Protein AF-A0A7W1GPV2-F1 (afdb_monomer_lite)

Foldseek 3Di:
DDDDDDDDDDPDDDPDDPPPVCPPDPDPDDDDPPDDDPQKDFDCLVVDDPVFFFDPPDPPLQDRDRQKMKGWPAWPDDDQFWTWTWIWIDRPPDPPRIATKIKTFTDQPVRHPDDDDPPPPPPDPPPPDVVLVVCLVVVPSSVSLVVLQVVQVVVSVVQRVCVVVVHPDWGFGGDDRRITITHQPDDPPHGDDDPVPDDDDPVVVVVVVVSD

Sequence (212 aa):
MSFPVPPPDLPAAEPQPVRTPFHDLDFDFVPVDESLGSDQRWSTWTTIEKGCRGPRPRPDWVVTDDSAVDTELGLLKTGKEADVFLLDRAAPHRAGRSSLLAAKRYRTHEHRSFQRSSAYTEGRRQTRNTRDARAMAKGTAYGRAVSAAHWAFAEWNALTTLWAQGVPVPYPVQIDGLELLMEFVDLDGAAAPRLAQVRPDSDTLASYVDQL

Secondary structure (DSSP, 8-state):
-PPPPPPPPPPPPP------TTTT-------------TTEEE--TTTS-GGGBPPSSPPTT----TT-EEEEEEEEEE-SSEEEEEEEEE-TTSTT-EEEEEEEEEPPGGG-S----TTS-SS----S-HHHHHHHHTT-HHHHHHHHHHHHHHHHHHHHHHHHTT-S---EEEEETTEEEEE--EETTEEPPPGGG----HHHHHHHHTT-

Radius of gyration: 29.24 Å; chains: 1; bounding box: 118×73×45 Å

Structure (mmCIF, N/CA/C/O backbone):
data_AF-A0A7W1GPV2-F1
#
_entry.id   AF-A0A7W1GPV2-F1
#
loop_
_atom_site.group_PDB
_atom_site.id
_atom_site.type_symbol
_atom_site.label_atom_id
_atom_site.label_alt_id
_atom_site.label_comp_id
_atom_site.label_asym_id
_atom_site.label_entity_id
_atom_site.label_seq_id
_atom_site.pdbx_PDB_ins_code
_atom_site.Cartn_x
_atom_site.Cartn_y
_atom_site.Cartn_z
_atom_site.occupancy
_atom_site.B_iso_or_equiv
_atom_site.auth_seq_id
_atom_site.auth_comp_id
_atom_site.auth_asym_id
_atom_site.auth_atom_id
_atom_site.pdbx_PDB_model_num
ATOM 1 N N . MET A 1 1 ? 87.274 -47.660 -14.524 1.00 47.09 1 MET A N 1
ATOM 2 C CA . MET A 1 1 ? 86.089 -47.216 -13.759 1.00 47.09 1 MET A CA 1
ATOM 3 C C . MET A 1 1 ? 84.967 -47.025 -14.765 1.00 47.09 1 MET A C 1
ATOM 5 O O . MET A 1 1 ? 85.102 -46.161 -15.617 1.00 47.09 1 MET A O 1
ATOM 9 N N . SER A 1 2 ? 83.962 -47.906 -14.762 1.00 56.53 2 SER A N 1
ATOM 10 C CA . SER A 1 2 ? 82.865 -47.899 -15.741 1.00 56.53 2 SER A CA 1
ATOM 11 C C . SER A 1 2 ? 81.644 -47.246 -15.099 1.00 56.53 2 SER A C 1
ATOM 13 O O . SER A 1 2 ? 81.206 -47.704 -14.045 1.00 56.53 2 SER A O 1
ATOM 15 N N . PHE A 1 3 ? 81.144 -46.159 -15.685 1.00 58.72 3 PHE A N 1
ATOM 16 C CA . PHE A 1 3 ? 79.941 -45.472 -15.211 1.00 58.72 3 PHE A CA 1
ATOM 17 C C . PHE A 1 3 ? 78.681 -46.164 -15.759 1.00 58.72 3 PHE A C 1
ATOM 19 O O . PHE A 1 3 ? 78.696 -46.610 -16.909 1.00 58.72 3 PHE A O 1
ATOM 26 N N . PRO A 1 4 ? 77.600 -46.270 -14.968 1.00 62.72 4 PRO A N 1
ATOM 27 C CA . PRO A 1 4 ? 76.342 -46.843 -15.429 1.00 62.72 4 PRO A CA 1
ATOM 28 C C . PRO A 1 4 ? 75.633 -45.907 -16.418 1.00 62.72 4 PRO A C 1
ATOM 30 O O . PRO A 1 4 ? 75.673 -44.684 -16.282 1.00 62.72 4 PRO A O 1
ATOM 33 N N . VAL A 1 5 ? 74.978 -46.508 -17.412 1.00 71.50 5 VAL A N 1
ATOM 34 C CA . VAL A 1 5 ? 74.141 -45.832 -18.414 1.00 71.50 5 VAL A CA 1
ATOM 35 C C . VAL A 1 5 ? 72.868 -45.301 -17.732 1.00 71.50 5 VAL A C 1
ATOM 37 O O . VAL A 1 5 ? 72.268 -46.046 -16.951 1.00 71.50 5 VAL A O 1
ATOM 40 N N . PRO A 1 6 ? 72.441 -44.049 -17.983 1.00 67.56 6 PRO A N 1
ATOM 41 C CA . PRO A 1 6 ? 71.194 -43.525 -17.433 1.00 67.56 6 PRO A CA 1
ATOM 42 C C . PRO A 1 6 ? 69.969 -44.252 -18.024 1.00 67.56 6 PRO A C 1
ATOM 44 O O . PRO A 1 6 ? 70.021 -44.711 -19.168 1.00 67.56 6 PRO A O 1
ATOM 47 N N . PRO A 1 7 ? 68.867 -44.378 -17.263 1.00 71.31 7 PRO A N 1
ATOM 48 C CA . PRO A 1 7 ? 67.634 -44.982 -17.761 1.00 71.31 7 PRO A CA 1
ATOM 49 C C . PRO A 1 7 ? 67.012 -44.130 -18.885 1.00 71.31 7 PRO A C 1
ATOM 51 O O . PRO A 1 7 ? 67.250 -42.922 -18.928 1.00 71.31 7 PRO A O 1
ATOM 54 N N . PRO A 1 8 ? 66.221 -44.734 -19.792 1.00 72.00 8 PRO A N 1
ATOM 55 C CA . PRO A 1 8 ? 65.556 -43.996 -20.861 1.00 72.00 8 PRO A CA 1
ATOM 56 C C . PRO A 1 8 ? 64.499 -43.033 -20.305 1.00 72.00 8 PRO A C 1
ATOM 58 O O . PRO A 1 8 ? 63.810 -43.353 -19.333 1.00 72.00 8 PRO A O 1
ATOM 61 N N . ASP A 1 9 ? 64.364 -41.876 -20.956 1.00 69.00 9 ASP A N 1
ATOM 62 C CA . ASP A 1 9 ? 63.343 -40.876 -20.649 1.00 69.00 9 ASP A CA 1
ATOM 63 C C . ASP A 1 9 ? 61.940 -41.494 -20.738 1.00 69.00 9 ASP A C 1
ATOM 65 O O . ASP A 1 9 ? 61.547 -42.065 -21.760 1.00 69.00 9 ASP A O 1
ATOM 69 N N . LEU A 1 10 ? 61.173 -41.377 -19.652 1.00 65.44 10 LEU A N 1
ATOM 70 C CA . LEU A 1 10 ? 59.750 -41.696 -19.664 1.00 65.44 10 LEU A CA 1
ATOM 71 C C . LEU A 1 10 ? 59.028 -40.681 -20.564 1.00 65.44 10 LEU A C 1
ATOM 73 O O . LEU A 1 10 ? 59.314 -39.484 -20.468 1.00 65.44 10 LEU A O 1
ATOM 77 N N . PRO A 1 11 ? 58.080 -41.113 -21.415 1.00 66.88 11 PRO A N 1
ATOM 78 C CA . PRO A 1 11 ? 57.317 -40.183 -22.232 1.00 66.88 11 PRO A CA 1
ATOM 79 C C . PRO A 1 11 ? 56.560 -39.209 -21.325 1.00 66.88 11 PRO A C 1
ATOM 81 O O . PRO A 1 11 ? 55.956 -39.613 -20.328 1.00 66.88 11 PRO A O 1
ATOM 84 N N . ALA A 1 12 ? 56.606 -37.922 -21.672 1.00 64.19 12 ALA A N 1
ATOM 85 C CA . ALA A 1 12 ? 55.828 -36.896 -20.996 1.00 64.19 12 ALA A CA 1
ATOM 86 C C . ALA A 1 12 ? 54.350 -37.312 -20.993 1.00 64.19 12 ALA A C 1
ATOM 88 O O . ALA A 1 12 ? 53.775 -37.571 -22.050 1.00 64.19 12 ALA A O 1
ATOM 89 N N . ALA A 1 13 ? 53.750 -37.410 -19.805 1.00 65.50 13 ALA A N 1
ATOM 90 C CA . ALA A 1 13 ? 52.325 -37.666 -19.685 1.00 65.50 13 ALA A CA 1
ATOM 91 C C . ALA A 1 13 ? 51.565 -36.537 -20.393 1.00 65.50 13 ALA A C 1
ATOM 93 O O . ALA A 1 13 ? 51.778 -35.361 -20.087 1.00 65.50 13 ALA A O 1
ATOM 94 N N . GLU A 1 14 ? 50.702 -36.893 -21.346 1.00 66.00 14 GLU A N 1
ATOM 95 C CA . GLU A 1 14 ? 49.824 -35.929 -22.003 1.00 66.00 14 GLU A CA 1
ATOM 96 C C . GLU A 1 14 ? 49.001 -35.178 -20.942 1.00 66.00 14 GLU A C 1
ATOM 98 O O . GLU A 1 14 ? 48.484 -35.805 -20.006 1.00 66.00 14 GLU A O 1
ATOM 103 N N . PRO A 1 15 ? 48.877 -33.841 -21.045 1.00 61.25 15 PRO A N 1
ATOM 104 C CA . PRO A 1 15 ? 48.060 -33.073 -20.124 1.00 61.25 15 PRO A CA 1
ATOM 105 C C . PRO A 1 15 ? 46.610 -33.537 -20.253 1.00 61.25 15 PRO A C 1
ATOM 107 O O . PRO A 1 15 ? 45.952 -33.311 -21.267 1.00 61.25 15 PRO A O 1
ATOM 110 N N . GLN A 1 16 ? 46.116 -34.204 -19.212 1.00 59.94 16 GLN A N 1
ATOM 111 C CA . GLN A 1 16 ? 44.715 -34.592 -19.127 1.00 59.94 16 GLN A CA 1
ATOM 112 C C . GLN A 1 16 ? 43.860 -33.317 -19.168 1.00 59.94 16 GLN A C 1
ATOM 114 O O . GLN A 1 16 ? 44.145 -32.383 -18.409 1.00 59.94 16 GLN A O 1
ATOM 119 N N . PRO A 1 17 ? 42.827 -33.238 -20.024 1.00 62.53 17 PRO A N 1
ATOM 120 C CA . PRO A 1 17 ? 41.983 -32.058 -20.088 1.00 62.53 17 PRO A CA 1
ATOM 121 C C . PRO A 1 17 ? 41.317 -31.847 -18.726 1.00 62.53 17 PRO A C 1
ATOM 123 O O . PRO A 1 17 ? 40.606 -32.719 -18.219 1.00 62.53 17 PRO A O 1
ATOM 126 N N . VAL A 1 18 ? 41.555 -30.678 -18.127 1.00 62.28 18 VAL A N 1
ATOM 127 C CA . VAL A 1 18 ? 40.802 -30.207 -16.962 1.00 62.28 18 VAL A CA 1
ATOM 128 C C . VAL A 1 18 ? 39.326 -30.205 -17.353 1.00 62.28 18 VAL A C 1
ATOM 130 O O . VAL A 1 18 ? 38.893 -29.422 -18.193 1.00 62.28 18 VAL A O 1
ATOM 133 N N . ARG A 1 19 ? 38.545 -31.114 -16.763 1.00 59.41 19 ARG A N 1
ATOM 134 C CA . ARG A 1 19 ? 37.086 -31.077 -16.853 1.00 59.41 19 ARG A CA 1
ATOM 135 C C . ARG A 1 19 ? 36.598 -29.912 -16.000 1.00 59.41 19 ARG A C 1
ATOM 137 O O . ARG A 1 19 ? 36.484 -30.039 -14.784 1.00 59.41 19 ARG A O 1
ATOM 144 N N . THR A 1 20 ? 36.338 -28.770 -16.624 1.00 58.16 20 THR A N 1
ATOM 145 C CA . THR A 1 20 ? 35.604 -27.665 -16.006 1.00 58.16 20 THR A CA 1
ATOM 146 C C . THR A 1 20 ? 34.128 -28.073 -15.884 1.00 58.16 20 THR A C 1
ATOM 148 O O . THR A 1 20 ? 33.472 -28.263 -16.905 1.00 58.16 20 THR A O 1
ATOM 151 N N . PRO A 1 21 ? 33.568 -28.214 -14.668 1.00 61.00 21 PRO A N 1
ATOM 152 C CA . PRO A 1 21 ? 32.247 -28.817 -14.434 1.00 61.00 21 PRO A CA 1
ATOM 153 C C . PRO A 1 21 ? 31.050 -27.950 -14.873 1.00 61.00 21 PRO A C 1
ATOM 155 O O . PRO A 1 21 ? 29.912 -28.280 -14.563 1.00 61.00 21 PRO A O 1
ATOM 158 N N . PHE A 1 22 ? 31.294 -26.838 -15.569 1.00 61.00 22 PHE A N 1
ATOM 159 C CA . PHE A 1 22 ? 30.281 -25.846 -15.942 1.00 61.00 22 PHE A CA 1
ATOM 160 C C . PHE A 1 22 ? 29.994 -25.794 -17.449 1.00 61.00 22 PHE A C 1
ATOM 162 O O . PHE A 1 22 ? 29.178 -24.984 -17.869 1.00 61.00 22 PHE A O 1
ATOM 169 N N . HIS A 1 23 ? 30.656 -26.624 -18.265 1.00 61.19 23 HIS A N 1
ATOM 170 C CA . HIS A 1 23 ? 30.497 -26.595 -19.726 1.00 61.19 23 HIS A CA 1
ATOM 171 C C . HIS A 1 23 ? 29.172 -27.193 -20.227 1.00 61.19 23 HIS A C 1
ATOM 173 O O . HIS A 1 23 ? 28.785 -26.896 -21.351 1.00 61.19 23 HIS A O 1
ATOM 179 N N . ASP A 1 24 ? 28.488 -27.979 -19.388 1.00 63.81 24 ASP A N 1
ATOM 180 C CA . ASP A 1 24 ? 27.211 -28.641 -19.705 1.00 63.81 24 ASP A CA 1
ATOM 181 C C . ASP A 1 24 ? 25.990 -27.874 -19.150 1.00 63.81 24 ASP A C 1
ATOM 183 O O . ASP A 1 24 ? 24.881 -28.403 -19.101 1.00 63.81 24 ASP A O 1
ATOM 187 N N . LEU A 1 25 ? 26.184 -26.640 -18.670 1.00 65.75 25 LEU A N 1
ATOM 188 C CA . LEU A 1 25 ? 25.078 -25.761 -18.300 1.00 65.75 25 LEU A CA 1
ATOM 189 C C . LEU A 1 25 ? 24.670 -24.946 -19.526 1.00 65.75 25 LEU A C 1
ATOM 191 O O . LEU A 1 25 ? 25.244 -23.892 -19.802 1.00 65.75 25 LEU A O 1
ATOM 195 N N . ASP A 1 26 ? 23.663 -25.437 -20.240 1.00 66.94 26 ASP A N 1
ATOM 196 C CA . ASP A 1 26 ? 22.969 -24.655 -21.257 1.00 66.94 26 ASP A CA 1
ATOM 197 C C . ASP A 1 26 ? 22.167 -23.551 -20.554 1.00 66.94 26 ASP A C 1
ATOM 199 O O . ASP A 1 26 ? 21.096 -23.770 -19.983 1.00 66.94 26 ASP A O 1
ATOM 203 N N . PHE A 1 27 ? 22.741 -22.348 -20.523 1.00 61.06 27 PHE A N 1
ATOM 204 C CA . PHE A 1 27 ? 22.048 -21.146 -20.082 1.00 61.06 27 PHE A CA 1
ATOM 205 C C . PHE A 1 27 ? 21.303 -20.549 -21.273 1.00 61.06 27 PHE A C 1
ATOM 207 O O . PHE A 1 27 ? 21.898 -19.862 -22.105 1.00 61.06 27 PHE A O 1
ATOM 214 N N . ASP A 1 28 ? 19.990 -20.759 -21.319 1.00 67.81 28 ASP A N 1
ATOM 215 C CA . ASP A 1 28 ? 19.113 -20.029 -22.231 1.00 67.81 28 ASP A CA 1
ATOM 216 C C . ASP A 1 28 ? 18.998 -18.575 -21.759 1.00 67.81 28 ASP A C 1
ATOM 218 O O . ASP A 1 28 ? 18.129 -18.203 -20.966 1.00 67.81 28 ASP A O 1
ATOM 222 N N . PHE A 1 29 ? 19.927 -17.734 -22.217 1.00 68.38 29 PHE A N 1
ATOM 223 C CA . PHE A 1 29 ? 19.838 -16.296 -22.011 1.00 68.38 29 PHE A CA 1
ATOM 224 C C . PHE A 1 29 ? 18.693 -15.747 -22.860 1.00 68.38 29 PHE A C 1
ATOM 226 O O . PHE A 1 29 ? 18.811 -15.590 -24.076 1.00 68.38 29 PHE A O 1
ATOM 233 N N . VAL A 1 30 ? 17.579 -15.439 -22.204 1.00 68.50 30 VAL A N 1
ATOM 234 C CA . VAL A 1 30 ? 16.485 -14.690 -22.815 1.00 68.50 30 VAL A CA 1
ATOM 235 C C . VAL A 1 30 ? 16.758 -13.207 -22.566 1.00 68.50 30 VAL A C 1
ATOM 237 O O . VAL A 1 30 ? 16.690 -12.780 -21.410 1.00 68.50 30 VAL A O 1
ATOM 240 N N . PRO A 1 31 ? 17.091 -12.411 -23.601 1.00 63.56 31 PRO A N 1
ATOM 241 C CA . PRO A 1 31 ? 17.239 -10.976 -23.430 1.00 63.56 31 PRO A CA 1
ATOM 242 C C . PRO A 1 31 ? 15.898 -10.401 -22.982 1.00 63.56 31 PRO A C 1
ATOM 244 O O . PRO A 1 31 ? 14.863 -10.625 -23.613 1.00 63.56 31 PRO A O 1
ATOM 247 N N . VAL A 1 32 ? 15.924 -9.673 -21.873 1.00 64.75 32 VAL A N 1
ATOM 248 C CA . VAL A 1 32 ? 14.775 -8.897 -21.426 1.00 64.75 32 VAL A CA 1
ATOM 249 C C . VAL A 1 32 ? 14.769 -7.609 -22.238 1.00 64.75 32 VAL A C 1
ATOM 251 O O . VAL A 1 32 ? 15.803 -6.953 -22.353 1.00 64.75 32 VAL A O 1
ATOM 254 N N . ASP A 1 33 ? 13.631 -7.263 -22.836 1.00 66.69 33 ASP A N 1
ATOM 255 C CA . ASP A 1 33 ? 13.474 -5.948 -23.446 1.00 66.69 33 ASP A CA 1
ATOM 256 C C . ASP A 1 33 ? 13.524 -4.898 -22.329 1.00 66.69 33 ASP A C 1
ATOM 258 O O . ASP A 1 33 ? 12.617 -4.796 -21.504 1.00 66.69 33 ASP A O 1
ATOM 262 N N . GLU A 1 34 ? 14.635 -4.166 -22.253 1.00 67.62 34 GLU A N 1
ATOM 263 C CA . GLU A 1 34 ? 14.831 -3.110 -21.259 1.00 67.62 34 GLU A CA 1
ATOM 264 C C . GLU A 1 34 ? 14.014 -1.851 -21.585 1.00 67.62 34 GLU A C 1
ATOM 266 O O . GLU A 1 34 ? 13.958 -0.927 -20.767 1.00 67.62 34 GLU A O 1
ATOM 271 N N . SER A 1 35 ? 13.380 -1.785 -22.764 1.00 78.38 35 SER A N 1
ATOM 272 C CA . SER A 1 35 ? 12.559 -0.645 -23.153 1.00 78.38 35 SER A CA 1
ATOM 273 C C . SER A 1 35 ? 11.191 -0.695 -22.470 1.00 78.38 35 SER A C 1
ATOM 275 O O . SER A 1 35 ? 10.221 -1.282 -22.939 1.00 78.38 35 SER A O 1
ATOM 277 N N . LEU A 1 36 ? 11.121 -0.054 -21.305 1.00 85.50 36 LEU A N 1
ATOM 278 C CA . LEU A 1 36 ? 9.871 0.163 -20.587 1.00 85.50 36 LEU A CA 1
ATOM 279 C C . LEU A 1 36 ? 9.078 1.325 -21.203 1.00 85.50 36 LEU A C 1
ATOM 281 O O . LEU A 1 36 ? 9.649 2.325 -21.650 1.00 85.50 36 LEU A O 1
ATOM 285 N N . GLY A 1 37 ? 7.750 1.207 -21.183 1.00 88.50 37 GLY A N 1
ATOM 286 C CA . GLY A 1 37 ? 6.841 2.310 -21.484 1.00 88.50 37 GLY A CA 1
ATOM 287 C C . GLY A 1 37 ? 7.016 3.492 -20.522 1.00 88.50 37 GLY A C 1
ATOM 288 O O . GLY A 1 37 ? 7.586 3.370 -19.439 1.00 88.50 37 GLY A O 1
ATOM 289 N N . SER A 1 38 ? 6.498 4.666 -20.893 1.00 90.88 38 SER A N 1
ATOM 290 C CA . SER A 1 38 ? 6.591 5.882 -20.062 1.00 90.88 38 SER A CA 1
ATOM 291 C C . SER A 1 38 ? 5.866 5.781 -18.713 1.00 90.88 38 SER A C 1
ATOM 293 O O . SER A 1 38 ? 6.132 6.557 -17.799 1.0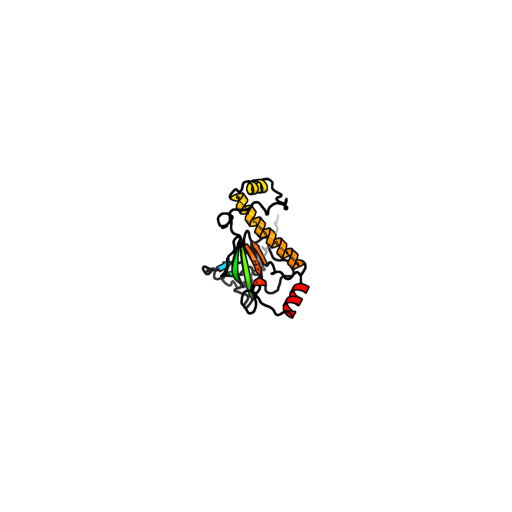0 90.88 38 SER A O 1
ATOM 295 N N . ASP A 1 39 ? 4.917 4.858 -18.622 1.00 92.88 39 ASP A N 1
ATOM 296 C CA . ASP A 1 39 ? 4.076 4.512 -17.481 1.00 92.88 39 ASP A CA 1
ATOM 297 C C . ASP A 1 39 ? 4.576 3.259 -16.741 1.00 92.88 39 ASP A C 1
ATOM 299 O O . ASP A 1 39 ? 3.915 2.782 -15.821 1.00 92.88 39 ASP A O 1
ATOM 303 N N . GLN A 1 40 ? 5.738 2.724 -17.123 1.00 94.19 40 GLN A N 1
ATOM 304 C CA . GLN A 1 40 ? 6.275 1.480 -16.591 1.00 94.19 40 GLN A CA 1
ATOM 305 C C . GLN A 1 40 ? 7.574 1.688 -15.815 1.00 94.19 40 GLN A C 1
ATOM 307 O O . GLN A 1 40 ? 8.396 2.554 -16.120 1.00 94.19 40 GLN A O 1
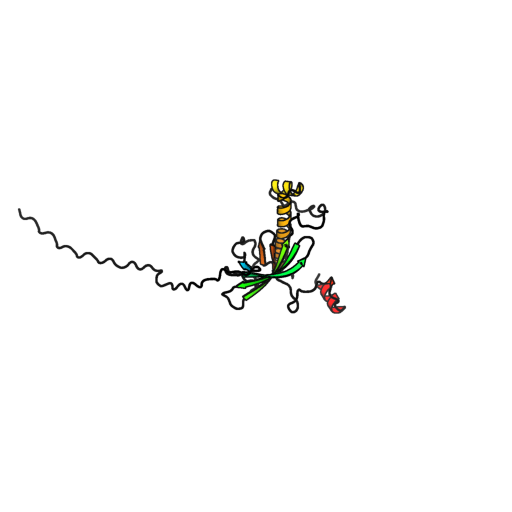ATOM 312 N N . ARG A 1 41 ? 7.786 0.839 -14.810 1.00 93.69 41 ARG A N 1
ATOM 313 C CA . ARG A 1 41 ? 9.052 0.730 -14.079 1.00 93.69 41 ARG A CA 1
ATOM 314 C C . ARG A 1 41 ? 9.303 -0.712 -13.658 1.00 93.69 41 ARG A C 1
ATOM 316 O O . ARG A 1 41 ? 8.365 -1.473 -13.433 1.00 93.69 41 ARG A O 1
ATOM 323 N N . TRP A 1 42 ? 10.565 -1.070 -13.458 1.00 93.56 42 TRP A N 1
ATOM 324 C CA . TRP A 1 42 ? 10.897 -2.313 -12.765 1.00 93.56 42 TRP A CA 1
ATOM 325 C C . TRP A 1 42 ? 10.308 -2.312 -11.355 1.00 93.56 42 TRP A C 1
ATOM 327 O O . TRP A 1 42 ? 10.355 -1.303 -10.643 1.00 93.56 42 TRP A O 1
ATOM 337 N N . SER A 1 43 ? 9.762 -3.454 -10.948 1.00 94.44 43 SER A N 1
ATOM 338 C CA . SER A 1 43 ? 9.268 -3.652 -9.596 1.00 94.44 43 SER A CA 1
ATOM 339 C C . SER A 1 43 ? 10.389 -3.440 -8.581 1.00 94.44 43 SER A C 1
ATOM 341 O O . SER A 1 43 ? 11.476 -4.002 -8.697 1.00 94.44 43 SER A O 1
ATOM 343 N N . THR A 1 44 ? 10.106 -2.687 -7.519 1.00 93.50 44 THR A N 1
ATOM 344 C CA . THR A 1 44 ? 11.062 -2.500 -6.418 1.00 93.50 44 THR A CA 1
ATOM 345 C C . THR A 1 44 ? 11.044 -3.651 -5.408 1.00 93.50 44 THR A C 1
ATOM 347 O O . THR A 1 44 ? 11.753 -3.612 -4.405 1.00 93.50 44 THR A O 1
ATOM 350 N N . TRP A 1 45 ? 10.262 -4.711 -5.644 1.00 93.56 45 TRP A N 1
ATOM 351 C CA . TRP A 1 45 ? 10.061 -5.796 -4.679 1.00 93.56 45 TRP A CA 1
ATOM 352 C C . TRP A 1 45 ? 11.367 -6.409 -4.152 1.00 93.56 45 TRP A C 1
ATOM 354 O O . TRP A 1 45 ? 11.502 -6.681 -2.953 1.00 93.56 45 TRP A O 1
ATOM 364 N N . THR A 1 46 ? 12.339 -6.649 -5.031 1.00 90.81 46 THR A N 1
ATOM 365 C CA . THR A 1 46 ? 13.620 -7.255 -4.653 1.00 90.81 46 THR A CA 1
ATOM 366 C C . THR A 1 46 ? 14.647 -6.257 -4.152 1.00 90.81 46 THR A C 1
ATOM 368 O O . THR A 1 46 ? 15.523 -6.660 -3.382 1.00 90.81 46 THR A O 1
ATOM 371 N N . THR A 1 47 ? 14.500 -4.980 -4.502 1.00 89.19 47 THR A N 1
ATOM 372 C CA . THR A 1 47 ? 15.421 -3.906 -4.114 1.00 89.19 47 THR A CA 1
ATOM 373 C C . THR A 1 47 ? 15.125 -3.362 -2.717 1.00 89.19 47 THR A C 1
ATOM 375 O O . THR A 1 47 ? 16.050 -2.951 -2.018 1.00 89.19 47 THR A O 1
ATOM 378 N N . ILE A 1 48 ? 13.869 -3.421 -2.263 1.00 91.19 48 ILE A N 1
ATOM 379 C CA . ILE A 1 48 ? 13.499 -3.005 -0.907 1.00 91.19 48 ILE A CA 1
ATOM 380 C C . ILE A 1 48 ? 13.967 -3.992 0.167 1.00 91.19 48 ILE A C 1
ATOM 382 O O . ILE A 1 48 ? 14.086 -5.211 -0.046 1.00 91.19 48 ILE A O 1
ATOM 386 N N . GLU A 1 49 ? 14.148 -3.461 1.377 1.00 89.88 49 GLU A N 1
ATOM 387 C CA . GLU A 1 49 ? 14.451 -4.245 2.570 1.00 89.88 49 GLU A CA 1
ATOM 388 C C . GLU A 1 49 ? 13.390 -5.325 2.821 1.00 89.88 49 GLU A C 1
ATOM 390 O O . GLU A 1 49 ? 12.190 -5.126 2.636 1.00 89.88 49 GLU A O 1
ATOM 395 N N . LYS A 1 50 ? 13.817 -6.492 3.317 1.00 90.31 50 LYS A N 1
ATOM 396 C CA . LYS A 1 50 ? 12.907 -7.625 3.567 1.00 90.31 50 LYS A CA 1
ATOM 397 C C . LYS A 1 50 ? 11.784 -7.291 4.557 1.00 90.31 50 LYS A C 1
ATOM 399 O O . LYS A 1 50 ? 10.715 -7.884 4.448 1.00 90.31 50 LYS A O 1
ATOM 404 N N . GLY A 1 51 ? 12.026 -6.377 5.503 1.00 90.31 51 GLY A N 1
ATOM 405 C CA . GLY A 1 51 ? 11.030 -5.905 6.475 1.00 90.31 51 GLY A CA 1
ATOM 406 C C . GLY A 1 51 ? 9.966 -4.977 5.883 1.00 90.31 51 GLY A C 1
ATOM 407 O O . GLY A 1 51 ? 8.939 -4.750 6.514 1.00 90.31 51 GLY A O 1
ATOM 408 N N . CYS A 1 52 ? 10.189 -4.488 4.664 1.00 95.00 52 CYS A N 1
ATOM 409 C CA . CYS A 1 52 ? 9.260 -3.651 3.914 1.00 95.00 52 CYS A CA 1
ATOM 410 C C . CYS A 1 52 ? 8.417 -4.457 2.911 1.00 95.00 52 CYS A C 1
ATOM 412 O O . CYS A 1 52 ? 7.715 -3.873 2.091 1.00 95.00 52 CYS A O 1
ATOM 414 N N . ARG A 1 53 ? 8.500 -5.794 2.952 1.00 97.25 53 ARG A N 1
ATOM 415 C CA . ARG A 1 53 ? 7.703 -6.721 2.134 1.00 97.25 53 ARG A CA 1
ATOM 416 C C . ARG A 1 53 ? 6.575 -7.304 2.969 1.00 97.25 53 ARG A C 1
ATOM 418 O O . ARG A 1 53 ? 6.771 -7.579 4.151 1.00 97.25 53 ARG A O 1
ATOM 425 N N . GLY A 1 54 ? 5.434 -7.540 2.330 1.00 96.69 54 GLY A N 1
ATOM 426 C CA . GLY A 1 54 ? 4.214 -7.974 2.999 1.00 96.69 54 GLY A CA 1
ATOM 427 C C . GLY A 1 54 ? 4.389 -9.246 3.837 1.00 96.69 54 GLY A C 1
ATOM 428 O O . GLY A 1 54 ? 5.278 -10.070 3.530 1.00 96.69 54 GLY A O 1
ATOM 429 N N . PRO A 1 55 ? 3.571 -9.398 4.898 1.00 96.62 55 PRO A N 1
ATOM 430 C CA . PRO A 1 55 ? 3.655 -10.503 5.847 1.00 96.62 55 PRO A CA 1
ATOM 431 C C . PRO A 1 55 ? 3.441 -11.863 5.170 1.00 96.62 55 PRO A C 1
ATOM 433 O O . PRO A 1 55 ? 2.881 -11.969 4.086 1.00 96.62 55 PRO A O 1
ATOM 436 N N . ARG A 1 56 ? 3.926 -12.935 5.805 1.00 95.56 56 ARG A N 1
ATOM 437 C CA . ARG A 1 56 ? 3.729 -14.315 5.325 1.00 95.56 56 ARG A CA 1
ATOM 438 C C . ARG A 1 56 ? 2.594 -14.999 6.109 1.00 95.56 56 ARG A C 1
ATOM 440 O O . ARG A 1 56 ? 2.451 -14.676 7.287 1.00 95.56 56 ARG A O 1
ATOM 447 N N . PRO A 1 57 ? 1.888 -15.992 5.529 1.00 95.62 57 PRO A N 1
ATOM 448 C CA . PRO A 1 57 ? 1.985 -16.449 4.137 1.00 95.62 57 PRO A CA 1
ATOM 449 C C . PRO A 1 57 ? 1.477 -15.380 3.168 1.00 95.62 57 PRO A C 1
ATOM 451 O O . PRO A 1 57 ? 0.552 -14.650 3.490 1.00 95.62 57 PRO A O 1
ATOM 454 N N . ARG A 1 58 ? 2.114 -15.251 2.001 1.00 94.88 58 ARG A N 1
ATOM 455 C CA . ARG A 1 58 ? 1.676 -14.250 1.023 1.00 94.88 58 ARG A CA 1
ATOM 456 C C . ARG A 1 58 ? 0.509 -14.808 0.226 1.00 94.88 58 ARG A C 1
ATOM 458 O O . ARG A 1 58 ? 0.587 -15.987 -0.128 1.00 94.88 58 ARG A O 1
ATOM 465 N N . PRO A 1 59 ? -0.495 -13.983 -0.100 1.00 95.50 59 PRO A N 1
ATOM 466 C CA . PRO A 1 59 ? -1.460 -14.351 -1.114 1.00 95.50 59 PRO A CA 1
ATOM 467 C C . PRO A 1 59 ? -0.748 -14.722 -2.418 1.00 95.50 59 PRO A C 1
ATOM 469 O O . PRO A 1 59 ? 0.254 -14.124 -2.810 1.00 95.50 59 PRO A O 1
ATOM 472 N N . ASP A 1 60 ? -1.280 -15.732 -3.075 1.00 93.75 60 ASP A N 1
ATOM 473 C CA . ASP A 1 60 ? -0.790 -16.360 -4.295 1.00 93.75 60 ASP A CA 1
ATOM 474 C C . ASP A 1 60 ? -0.867 -15.441 -5.521 1.00 93.75 60 ASP A C 1
ATOM 476 O O . ASP A 1 60 ? -0.104 -15.619 -6.472 1.00 93.75 60 ASP A O 1
ATOM 480 N N . TRP A 1 61 ? -1.707 -14.405 -5.461 1.00 94.50 61 TRP A N 1
ATOM 481 C CA . TRP A 1 61 ? -1.763 -13.339 -6.459 1.00 94.50 61 TRP A CA 1
ATOM 482 C C . TRP A 1 61 ? -0.594 -12.349 -6.368 1.00 94.50 61 TRP A C 1
ATOM 484 O O . TRP A 1 61 ? -0.381 -11.588 -7.309 1.00 94.50 61 TRP A O 1
ATOM 494 N N . VAL A 1 62 ? 0.174 -12.326 -5.269 1.00 96.00 62 VAL A N 1
ATOM 495 C CA . VAL A 1 62 ? 1.279 -11.373 -5.086 1.00 96.00 62 VAL A CA 1
ATOM 496 C C . VAL A 1 62 ? 2.471 -11.779 -5.950 1.00 96.00 62 VAL A C 1
ATOM 498 O O . VAL A 1 62 ? 3.168 -12.753 -5.662 1.00 96.00 62 VAL A O 1
ATOM 501 N N . VAL A 1 63 ? 2.755 -10.983 -6.979 1.00 95.75 63 VAL A N 1
ATOM 502 C CA . VAL A 1 63 ? 3.919 -11.157 -7.848 1.00 95.75 63 VAL A CA 1
ATOM 503 C C . VAL A 1 63 ? 5.171 -10.649 -7.136 1.00 95.75 63 VAL A C 1
ATOM 505 O O . VAL A 1 63 ? 5.263 -9.489 -6.723 1.00 95.75 63 VAL A O 1
ATOM 508 N N . THR A 1 64 ? 6.149 -11.545 -7.001 1.00 94.31 64 THR A N 1
ATOM 509 C CA . THR A 1 64 ? 7.419 -11.305 -6.300 1.00 94.31 64 THR A CA 1
ATOM 510 C C . THR A 1 64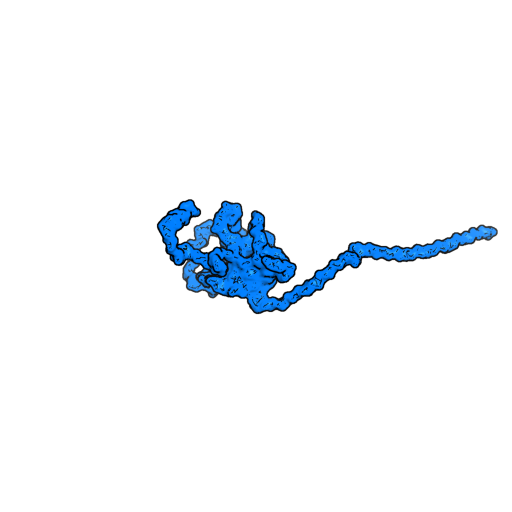 ? 8.649 -11.515 -7.180 1.00 94.31 64 THR A C 1
ATOM 512 O O . THR A 1 64 ? 9.756 -11.556 -6.648 1.00 94.31 64 THR A O 1
ATOM 515 N N . ASP A 1 65 ? 8.455 -11.743 -8.480 1.00 91.62 65 ASP A N 1
ATOM 516 C CA . ASP A 1 65 ? 9.531 -12.012 -9.433 1.00 91.62 65 ASP A CA 1
ATOM 517 C C . ASP A 1 65 ? 10.443 -10.788 -9.613 1.00 91.62 65 ASP A C 1
ATOM 519 O O . ASP A 1 65 ? 9.976 -9.656 -9.717 1.00 91.62 65 ASP A O 1
ATOM 523 N N . ASP A 1 66 ? 11.749 -11.031 -9.702 1.00 88.00 66 ASP A N 1
ATOM 524 C CA . ASP A 1 66 ? 12.778 -10.003 -9.904 1.00 88.00 66 ASP A CA 1
ATOM 525 C C . ASP A 1 66 ? 12.633 -9.276 -11.247 1.00 88.00 66 ASP A C 1
ATOM 527 O O . ASP A 1 66 ? 13.032 -8.123 -11.372 1.00 88.00 66 ASP A O 1
ATOM 531 N N . SER A 1 67 ? 12.035 -9.938 -12.240 1.00 89.38 67 SER A N 1
ATOM 532 C CA . SER A 1 67 ? 11.751 -9.367 -13.558 1.00 89.38 67 SER A CA 1
ATOM 533 C C . SER A 1 67 ? 10.362 -8.729 -13.644 1.00 89.38 67 SER A C 1
ATOM 535 O O . SER A 1 67 ? 9.868 -8.520 -14.748 1.00 89.38 67 SER A O 1
ATOM 537 N N . ALA A 1 68 ? 9.656 -8.528 -12.528 1.00 93.12 68 ALA A N 1
ATOM 538 C CA . ALA A 1 68 ? 8.317 -7.956 -12.573 1.00 93.12 68 ALA A CA 1
ATOM 539 C C . ALA A 1 68 ? 8.360 -6.472 -12.966 1.00 93.12 68 ALA A C 1
ATOM 541 O O . ALA A 1 68 ? 9.240 -5.725 -12.534 1.00 93.12 68 ALA A O 1
ATOM 542 N N . VAL A 1 69 ? 7.375 -6.046 -13.751 1.00 93.88 69 VAL A N 1
ATOM 543 C CA . VAL A 1 69 ? 7.191 -4.660 -14.192 1.00 93.88 69 VAL A CA 1
ATOM 544 C C . VAL A 1 69 ? 5.917 -4.118 -13.559 1.00 93.88 69 VAL A C 1
ATOM 546 O O . VAL A 1 69 ? 4.870 -4.754 -13.641 1.00 93.88 69 VAL A O 1
ATOM 549 N N . ASP A 1 70 ? 6.022 -2.949 -12.933 1.00 95.75 70 ASP A N 1
ATOM 550 C CA . ASP A 1 70 ? 4.897 -2.152 -12.450 1.00 95.75 70 ASP A CA 1
ATOM 551 C C . ASP A 1 70 ? 4.453 -1.210 -13.584 1.00 95.75 70 ASP A C 1
ATOM 553 O O . ASP A 1 70 ? 5.257 -0.404 -14.054 1.00 95.75 70 ASP A O 1
ATOM 557 N N . THR A 1 71 ? 3.190 -1.291 -14.003 1.00 96.31 71 THR A N 1
ATOM 558 C CA . THR A 1 71 ? 2.566 -0.431 -15.024 1.00 96.31 71 THR A CA 1
ATOM 559 C C . THR A 1 71 ? 1.499 0.458 -14.382 1.00 96.31 71 THR A C 1
ATOM 561 O O . THR A 1 71 ? 0.575 -0.047 -13.744 1.00 96.31 71 THR A O 1
ATOM 564 N N . GLU A 1 72 ? 1.606 1.777 -14.537 1.00 96.75 72 GLU A N 1
ATOM 565 C CA . GLU A 1 72 ? 0.632 2.761 -14.048 1.00 96.75 72 GLU A CA 1
ATOM 566 C C . GLU A 1 72 ? -0.637 2.755 -14.895 1.00 96.75 72 GLU A C 1
ATOM 568 O O . GLU A 1 72 ? -0.660 3.238 -16.021 1.00 96.75 72 GLU A O 1
ATOM 573 N N . LEU A 1 73 ? -1.739 2.288 -14.313 1.00 96.06 73 LEU A N 1
ATOM 574 C CA . LEU A 1 73 ? -3.046 2.292 -14.970 1.00 96.06 73 LEU A CA 1
ATOM 575 C C . LEU A 1 73 ? -3.809 3.610 -14.762 1.00 96.06 73 LEU A C 1
ATOM 577 O O . LEU A 1 73 ? -4.795 3.875 -15.449 1.00 96.06 73 LEU A O 1
ATOM 581 N N . GLY A 1 74 ? -3.358 4.451 -13.826 1.00 94.50 74 GLY A N 1
ATOM 582 C CA . GLY A 1 74 ? -3.839 5.822 -13.662 1.00 94.50 74 GLY A CA 1
ATOM 583 C C . GLY A 1 74 ? -4.210 6.208 -12.232 1.00 94.50 74 GLY A C 1
ATOM 584 O O . GLY A 1 74 ? -4.059 5.449 -11.276 1.00 94.50 74 GLY A O 1
ATOM 585 N N . LEU A 1 75 ? -4.695 7.442 -12.071 1.00 95.81 75 LEU A N 1
ATOM 586 C CA . LEU A 1 75 ? -5.099 7.985 -10.775 1.00 95.81 75 LEU A CA 1
ATOM 587 C C . LEU A 1 75 ? -6.458 7.413 -10.349 1.00 95.81 75 LEU A C 1
ATOM 589 O O . LEU A 1 75 ? -7.479 7.705 -10.967 1.00 95.81 75 LEU A O 1
ATOM 593 N N . LEU A 1 76 ? -6.483 6.682 -9.236 1.00 93.38 76 LEU A N 1
ATOM 594 C CA . LEU A 1 76 ? -7.713 6.166 -8.639 1.00 93.38 76 LEU A CA 1
ATOM 595 C C . LEU A 1 76 ? -8.413 7.233 -7.790 1.00 93.38 76 LEU A C 1
ATOM 597 O O . LEU A 1 76 ? -9.628 7.425 -7.858 1.00 93.38 76 LEU A O 1
ATOM 601 N N . LYS A 1 77 ? -7.648 7.918 -6.935 1.00 91.75 77 LYS A N 1
ATOM 602 C CA . LYS A 1 77 ? -8.195 8.902 -6.002 1.00 91.75 77 LYS A CA 1
ATOM 603 C C . LYS A 1 77 ? -7.156 9.930 -5.598 1.00 91.75 77 LYS A C 1
ATOM 605 O O . LYS A 1 77 ? -6.075 9.572 -5.152 1.00 91.75 77 LYS A O 1
ATOM 610 N N . THR A 1 78 ? -7.534 11.206 -5.613 1.00 93.38 78 THR A N 1
ATOM 611 C CA . THR A 1 78 ? -6.753 12.251 -4.943 1.00 93.38 78 THR A CA 1
ATOM 612 C C . THR A 1 78 ? -7.234 12.508 -3.516 1.00 93.38 78 THR A C 1
ATOM 614 O O . THR A 1 78 ? -8.424 12.386 -3.193 1.00 93.38 78 THR A O 1
ATOM 617 N N . GLY A 1 79 ? -6.292 12.868 -2.653 1.00 87.94 79 GLY A N 1
ATOM 618 C CA . GLY A 1 79 ? -6.531 13.230 -1.268 1.00 87.94 79 GLY A CA 1
ATOM 619 C C . GLY A 1 79 ? -5.606 14.348 -0.794 1.00 87.94 79 GLY A C 1
ATOM 620 O O . GLY A 1 79 ? -4.590 14.678 -1.405 1.00 87.94 79 GLY A O 1
ATOM 621 N N . LYS A 1 80 ? -5.962 14.925 0.358 1.00 84.50 80 LYS A N 1
ATOM 622 C CA . LYS A 1 80 ? -5.196 16.000 1.009 1.00 84.50 80 LYS A CA 1
ATOM 623 C C . LYS A 1 80 ? -3.769 15.573 1.375 1.00 84.50 80 LYS A C 1
ATOM 625 O O . LYS A 1 80 ? -2.855 16.395 1.359 1.00 84.50 80 LYS A O 1
ATOM 630 N N . GLU A 1 81 ? -3.595 14.314 1.762 1.00 86.81 81 GLU A N 1
ATOM 631 C CA . GLU A 1 81 ? -2.344 13.805 2.338 1.00 86.81 81 GLU A CA 1
ATOM 632 C C . GLU A 1 81 ? -1.614 12.830 1.420 1.00 86.81 81 GLU A C 1
ATOM 634 O O . GLU A 1 81 ? -0.397 12.694 1.525 1.00 86.81 81 GLU A O 1
ATOM 639 N N . ALA A 1 82 ? -2.345 12.186 0.516 1.00 92.69 82 ALA A N 1
ATOM 640 C CA . ALA A 1 82 ? -1.834 11.203 -0.417 1.00 92.69 82 ALA A CA 1
ATOM 641 C C . ALA A 1 82 ? -2.741 11.131 -1.643 1.00 92.69 82 ALA A C 1
ATOM 643 O O . ALA A 1 82 ? -3.936 11.426 -1.551 1.00 92.69 82 ALA A O 1
ATOM 644 N N . ASP A 1 83 ? -2.165 10.686 -2.748 1.00 95.50 83 ASP A N 1
ATOM 645 C CA . ASP A 1 83 ? -2.901 10.223 -3.916 1.00 95.50 83 ASP A CA 1
ATOM 646 C C . ASP A 1 83 ? -2.813 8.696 -3.985 1.00 95.50 83 ASP A C 1
ATOM 648 O O . ASP A 1 83 ? -1.857 8.096 -3.488 1.00 95.50 83 ASP A O 1
ATOM 652 N N . VAL A 1 84 ? -3.825 8.070 -4.571 1.00 97.12 84 VAL A N 1
ATOM 653 C CA . VAL A 1 84 ? -3.884 6.630 -4.807 1.00 97.12 84 VAL A CA 1
ATOM 654 C C . VAL A 1 84 ? -3.938 6.398 -6.307 1.00 97.12 84 VAL A C 1
ATOM 656 O O . VAL A 1 84 ? -4.813 6.946 -6.978 1.00 97.12 84 VAL A O 1
ATOM 659 N N . PHE A 1 85 ? -3.018 5.587 -6.807 1.00 97.38 85 PHE A N 1
ATOM 660 C CA . PHE A 1 85 ? -2.916 5.168 -8.201 1.00 97.38 85 PHE A CA 1
ATOM 661 C C . PHE A 1 85 ? -3.258 3.686 -8.324 1.00 97.38 85 PHE A C 1
ATOM 663 O O . PHE A 1 85 ? -3.105 2.935 -7.360 1.00 97.38 85 PHE A O 1
ATOM 670 N N . LEU A 1 86 ? -3.732 3.283 -9.495 1.00 97.62 86 LEU A N 1
ATOM 671 C CA . LEU A 1 86 ? -3.903 1.888 -9.862 1.00 97.62 86 LEU A CA 1
ATOM 672 C C . LEU A 1 86 ? -2.651 1.422 -10.610 1.00 97.62 86 LEU A C 1
ATOM 674 O O . LEU A 1 86 ? -2.194 2.099 -11.531 1.00 97.62 86 LEU A O 1
ATOM 678 N N . LEU A 1 87 ? -2.108 0.281 -10.206 1.00 96.75 87 LEU A N 1
ATOM 679 C CA . LEU A 1 87 ? -0.893 -0.315 -10.753 1.00 96.75 87 LEU A CA 1
ATOM 680 C C . LEU A 1 87 ? -1.156 -1.770 -11.125 1.00 96.75 87 LEU A C 1
ATOM 682 O O . LEU A 1 87 ? -1.740 -2.498 -10.328 1.00 96.75 87 LEU A O 1
ATOM 686 N N . ASP A 1 88 ? -0.662 -2.209 -12.275 1.00 96.44 88 ASP A N 1
ATOM 687 C CA . ASP A 1 88 ? -0.567 -3.630 -12.611 1.00 96.44 88 ASP A CA 1
ATOM 688 C C . ASP A 1 88 ? 0.887 -4.087 -12.526 1.00 96.44 88 ASP A C 1
ATOM 690 O O . ASP A 1 88 ? 1.759 -3.538 -13.199 1.00 96.44 88 ASP A O 1
ATOM 694 N N . ARG A 1 89 ? 1.159 -5.081 -11.680 1.00 96.81 89 ARG A N 1
ATOM 695 C CA . ARG A 1 89 ? 2.472 -5.718 -11.581 1.00 96.81 89 ARG A CA 1
ATOM 696 C C . ARG A 1 89 ? 2.443 -7.051 -12.301 1.00 96.81 89 ARG A C 1
ATOM 698 O O . ARG A 1 89 ? 1.865 -7.998 -11.776 1.00 96.81 89 ARG A O 1
ATOM 705 N N . ALA A 1 90 ? 3.143 -7.168 -13.421 1.00 94.69 90 ALA A N 1
ATOM 706 C CA . ALA A 1 90 ? 3.193 -8.399 -14.206 1.00 94.69 90 ALA A CA 1
ATOM 707 C C . ALA A 1 90 ? 4.621 -8.941 -14.327 1.00 94.69 90 ALA A C 1
ATOM 709 O O . ALA A 1 90 ? 5.580 -8.180 -14.445 1.00 94.69 90 ALA A O 1
ATOM 710 N N . ALA A 1 91 ? 4.769 -10.268 -14.316 1.00 89.44 91 ALA A N 1
ATOM 711 C CA . ALA A 1 91 ? 6.032 -10.938 -14.619 1.00 89.44 91 ALA A CA 1
ATOM 712 C C . ALA A 1 91 ? 6.064 -11.320 -16.116 1.00 89.44 91 ALA A C 1
ATOM 714 O O . ALA A 1 91 ? 5.366 -12.260 -16.501 1.00 89.44 91 ALA A O 1
ATOM 715 N N . PRO A 1 92 ? 6.880 -10.663 -16.969 1.00 77.25 92 PRO A N 1
ATOM 716 C CA . PRO A 1 92 ? 6.852 -10.849 -18.427 1.00 77.25 92 PRO A CA 1
ATOM 717 C C . PRO A 1 92 ? 7.057 -12.303 -18.869 1.00 77.25 92 PRO A C 1
ATOM 719 O O . PRO A 1 92 ? 6.466 -12.761 -19.842 1.00 77.25 92 PRO A O 1
ATOM 722 N N . HIS A 1 93 ? 7.873 -13.051 -18.122 1.00 72.12 93 HIS A N 1
ATOM 723 C CA . HIS A 1 93 ? 8.259 -14.426 -18.448 1.00 72.12 93 HIS A CA 1
ATOM 724 C C . HIS A 1 93 ? 7.425 -15.496 -17.725 1.00 72.12 93 HIS A C 1
ATOM 726 O O . HIS A 1 93 ? 7.654 -16.690 -17.914 1.00 72.12 93 HIS A O 1
ATOM 732 N N . ARG A 1 94 ? 6.442 -15.099 -16.906 1.00 69.75 94 ARG A N 1
ATOM 733 C CA . ARG A 1 94 ? 5.475 -16.016 -16.288 1.00 69.75 94 ARG A CA 1
ATOM 734 C C . ARG A 1 94 ? 4.072 -15.641 -16.741 1.00 69.75 94 ARG A C 1
ATOM 736 O O . ARG A 1 94 ? 3.383 -14.857 -16.093 1.00 69.75 94 ARG A O 1
ATOM 743 N N . ALA A 1 95 ? 3.663 -16.227 -17.864 1.00 63.03 95 ALA A N 1
ATOM 744 C CA . ALA A 1 95 ? 2.362 -15.974 -18.472 1.00 63.03 95 ALA A CA 1
ATOM 745 C C . ALA A 1 95 ? 1.217 -16.102 -17.445 1.00 63.03 95 ALA A C 1
ATOM 747 O O . ALA A 1 95 ? 1.106 -17.108 -16.742 1.00 63.03 95 ALA A O 1
ATOM 748 N N . GLY A 1 96 ? 0.367 -15.074 -17.384 1.00 66.38 96 GLY A N 1
ATOM 749 C CA . GLY A 1 96 ? -0.892 -15.091 -16.635 1.00 66.38 96 GLY A CA 1
ATOM 750 C C . GLY A 1 96 ? -0.807 -14.758 -15.144 1.00 66.38 96 GLY A C 1
ATOM 751 O O . GLY A 1 96 ? -1.812 -14.913 -14.456 1.00 66.38 96 GLY A O 1
ATOM 752 N N . ARG A 1 97 ? 0.344 -14.309 -14.621 1.00 81.81 97 ARG A N 1
ATOM 753 C CA . ARG A 1 97 ? 0.437 -13.801 -13.242 1.00 81.81 97 ARG A CA 1
ATOM 754 C C . ARG A 1 97 ? 0.631 -12.294 -13.228 1.00 81.81 97 ARG A C 1
ATOM 756 O O . ARG A 1 97 ? 1.707 -11.806 -13.579 1.00 81.81 97 ARG A O 1
ATOM 763 N N . SER A 1 98 ? -0.393 -11.587 -12.769 1.00 92.31 98 SER A N 1
ATOM 764 C CA . SER A 1 98 ? -0.291 -10.175 -12.439 1.00 92.31 98 SER A CA 1
ATOM 765 C C . SER A 1 98 ? -0.946 -9.862 -11.094 1.00 92.31 98 SER A C 1
ATOM 767 O O . SER A 1 98 ? -1.793 -10.615 -10.608 1.00 92.31 98 SER A O 1
ATOM 769 N N . SER A 1 99 ? -0.499 -8.781 -10.461 1.00 95.75 99 SER A N 1
ATOM 770 C CA . SER A 1 99 ? -1.106 -8.226 -9.255 1.00 95.75 99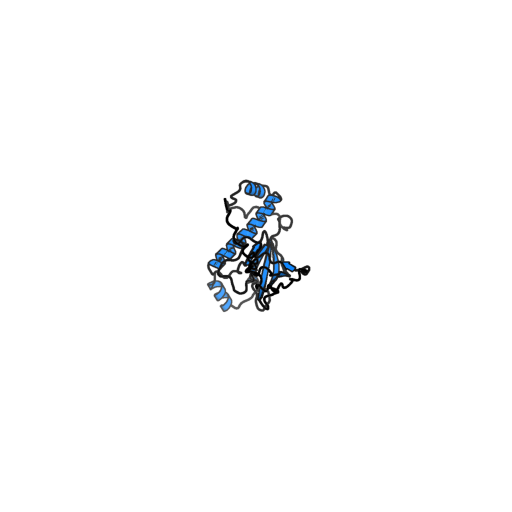 SER A CA 1
ATOM 771 C C . SER A 1 99 ? -1.674 -6.855 -9.576 1.00 95.75 99 SER A C 1
ATOM 773 O O . SER A 1 99 ? -0.919 -5.947 -9.920 1.00 95.75 99 SER A O 1
ATOM 775 N N . LEU A 1 100 ? -2.977 -6.684 -9.373 1.00 96.44 100 LEU A N 1
ATOM 776 C CA . LEU A 1 100 ? -3.606 -5.373 -9.416 1.00 96.44 100 LEU A CA 1
ATOM 777 C C . LEU A 1 100 ? -3.480 -4.709 -8.038 1.00 96.44 100 LEU A C 1
ATOM 779 O O . LEU A 1 100 ? -3.950 -5.235 -7.028 1.00 96.44 100 LEU A O 1
ATOM 783 N N . LEU A 1 101 ? -2.788 -3.575 -7.987 1.00 98.06 101 LEU A N 1
ATOM 784 C CA . LEU A 1 101 ? -2.343 -2.923 -6.759 1.00 98.06 101 LEU A CA 1
ATOM 785 C C . LEU A 1 101 ? -2.873 -1.494 -6.661 1.00 98.06 101 LEU A C 1
ATOM 787 O O . LEU A 1 101 ? -2.939 -0.758 -7.645 1.00 98.06 101 LEU A O 1
ATOM 791 N N . ALA A 1 102 ? -3.156 -1.062 -5.436 1.00 98.25 102 ALA A N 1
ATOM 792 C CA . ALA A 1 102 ? -3.335 0.342 -5.105 1.00 98.25 102 ALA A CA 1
ATOM 793 C C . ALA A 1 102 ? -2.003 0.931 -4.610 1.00 98.25 102 ALA A C 1
ATOM 795 O O . ALA A 1 102 ? -1.487 0.531 -3.564 1.00 98.25 102 ALA A O 1
ATOM 796 N N . ALA A 1 103 ? -1.462 1.909 -5.338 1.00 98.19 103 ALA A N 1
ATOM 797 C CA . ALA A 1 103 ? -0.283 2.682 -4.950 1.00 98.19 103 ALA A CA 1
ATOM 798 C C . ALA A 1 103 ? -0.690 3.940 -4.190 1.00 98.19 103 ALA A C 1
ATOM 800 O O . ALA A 1 103 ? -1.076 4.945 -4.789 1.00 98.19 103 ALA A O 1
ATOM 801 N N . LYS A 1 104 ? -0.565 3.921 -2.864 1.00 97.69 104 LYS A N 1
ATOM 802 C CA . LYS A 1 104 ? -0.775 5.108 -2.036 1.00 97.69 104 LYS A CA 1
ATOM 803 C C . LYS A 1 104 ? 0.530 5.885 -1.895 1.00 97.69 104 LYS A C 1
ATOM 805 O O . LYS A 1 104 ? 1.464 5.431 -1.239 1.00 97.69 104 LYS A O 1
ATOM 810 N N . ARG A 1 105 ? 0.579 7.080 -2.482 1.00 95.44 105 ARG A N 1
ATOM 811 C CA . ARG A 1 105 ? 1.746 7.972 -2.494 1.00 95.44 105 ARG A CA 1
ATOM 812 C C . ARG A 1 105 ? 1.499 9.186 -1.619 1.00 95.44 105 ARG A C 1
ATOM 814 O O . ARG A 1 105 ? 0.640 10.015 -1.925 1.00 95.44 105 ARG A O 1
ATOM 821 N N . TYR A 1 106 ? 2.251 9.309 -0.530 1.00 91.44 106 TYR A N 1
ATOM 822 C CA . TYR A 1 106 ? 2.096 10.430 0.396 1.00 91.44 106 TYR A CA 1
ATOM 823 C C . TYR A 1 106 ? 2.728 11.701 -0.158 1.00 91.44 106 TYR A C 1
ATOM 825 O O . TYR A 1 106 ? 3.851 11.713 -0.660 1.00 91.44 106 TYR A O 1
ATOM 833 N N . ARG A 1 107 ? 2.016 12.815 0.009 1.00 86.19 107 ARG A N 1
ATOM 834 C CA . ARG A 1 107 ? 2.505 14.138 -0.368 1.00 86.19 107 ARG A CA 1
ATOM 835 C C . ARG A 1 107 ? 3.566 14.598 0.626 1.00 86.19 107 ARG A C 1
ATOM 837 O O . ARG A 1 107 ? 3.328 14.634 1.844 1.00 86.19 107 ARG A O 1
ATOM 844 N N . THR A 1 108 ? 4.704 15.042 0.098 1.00 72.88 108 THR A N 1
ATOM 845 C CA . THR A 1 108 ? 5.645 15.869 0.855 1.00 72.88 108 THR A CA 1
ATOM 846 C C . THR A 1 108 ? 4.943 17.163 1.271 1.00 72.88 108 THR A C 1
ATOM 848 O O . THR A 1 108 ? 3.984 17.626 0.652 1.00 72.88 108 THR A O 1
ATOM 851 N N . HIS A 1 109 ? 5.377 17.747 2.381 1.00 62.22 109 HIS A N 1
ATOM 852 C CA . HIS A 1 109 ? 4.664 18.855 3.020 1.00 62.22 109 HIS A CA 1
ATOM 853 C C . HIS A 1 109 ? 4.612 20.145 2.166 1.00 62.22 109 HIS A C 1
ATOM 855 O O . HIS A 1 109 ? 3.824 21.035 2.475 1.00 62.22 109 HIS A O 1
ATOM 861 N N . GLU A 1 110 ? 5.411 20.245 1.099 1.00 52.78 110 GLU A N 1
ATOM 862 C CA . GLU A 1 110 ? 5.347 21.320 0.093 1.00 52.78 110 GLU A CA 1
ATOM 863 C C . GLU A 1 110 ? 4.099 21.236 -0.803 1.00 52.78 110 GLU A C 1
ATOM 865 O O . GLU A 1 110 ? 3.667 22.250 -1.340 1.00 52.78 110 GLU A O 1
ATOM 870 N N . HIS A 1 111 ? 3.458 20.065 -0.895 1.00 49.62 111 HIS A N 1
ATOM 871 C CA . HIS A 1 111 ? 2.292 19.825 -1.752 1.00 49.62 111 HIS A CA 1
ATOM 872 C C . HIS A 1 111 ? 0.993 19.545 -0.974 1.00 49.62 111 HIS A C 1
ATOM 874 O O . HIS A 1 111 ? 0.017 19.074 -1.557 1.00 49.62 111 HIS A O 1
ATOM 880 N N . ARG A 1 112 ? 0.947 19.807 0.343 1.00 54.25 112 ARG A N 1
ATOM 881 C CA . ARG A 1 112 ? -0.268 19.630 1.164 1.00 54.25 112 ARG A CA 1
ATOM 882 C C . ARG A 1 112 ? -1.129 20.897 1.143 1.00 54.25 112 ARG A C 1
ATOM 884 O O . ARG A 1 112 ? -0.729 21.925 1.679 1.00 54.25 112 ARG A O 1
ATOM 891 N N . SER A 1 113 ? -2.357 20.810 0.636 1.00 44.03 113 SER A N 1
ATOM 892 C CA . SER A 1 113 ? -3.286 21.951 0.522 1.00 44.03 113 SER A CA 1
ATOM 893 C C . SER A 1 113 ? -3.983 22.372 1.832 1.00 44.03 113 SER A C 1
ATOM 895 O O . SER A 1 113 ? -5.089 22.903 1.788 1.00 44.03 113 SER A O 1
ATOM 897 N N . PHE A 1 114 ? -3.399 22.155 3.021 1.00 42.50 114 PHE A N 1
ATOM 898 C CA . PHE A 1 114 ? -3.977 22.711 4.256 1.00 42.50 114 PHE A CA 1
ATOM 899 C C . PHE A 1 114 ? -2.955 22.929 5.377 1.00 42.50 114 PHE A C 1
ATOM 901 O O . PHE A 1 114 ? -2.222 22.025 5.774 1.00 42.50 114 PHE A O 1
ATOM 908 N N . GLN A 1 115 ? -2.995 24.133 5.942 1.00 47.44 115 GLN A N 1
ATOM 909 C CA . GLN A 1 115 ? -1.986 24.731 6.814 1.00 47.44 115 GLN A CA 1
ATOM 910 C C . GLN A 1 115 ? -2.436 24.746 8.289 1.00 47.44 115 GLN A C 1
ATOM 912 O O . GLN A 1 115 ? -2.478 25.795 8.923 1.00 47.44 115 GLN A O 1
ATOM 917 N N . ARG A 1 116 ? -2.810 23.581 8.844 1.00 41.22 116 ARG A N 1
ATOM 918 C CA . ARG A 1 116 ? -3.054 23.393 10.294 1.00 41.22 116 ARG A CA 1
ATOM 919 C C . ARG A 1 116 ? -2.627 21.986 10.726 1.00 41.22 116 ARG A C 1
ATOM 921 O O . ARG A 1 116 ? -3.385 21.037 10.556 1.00 41.22 116 ARG A O 1
ATOM 928 N N . SER A 1 117 ? -1.402 21.855 11.233 1.00 49.12 117 SER A N 1
ATOM 929 C CA . SER A 1 117 ? -0.744 20.578 11.564 1.00 49.12 117 SER A CA 1
ATOM 930 C C . SER A 1 117 ? -0.516 20.340 13.067 1.00 49.12 117 SER A C 1
ATOM 932 O O . SER A 1 117 ? 0.214 19.424 13.428 1.00 49.12 117 SER A O 1
ATOM 934 N N . SER A 1 118 ? -1.122 21.116 13.969 1.00 43.50 118 SER A N 1
ATOM 935 C CA . SER A 1 118 ? -0.749 21.072 15.394 1.00 43.50 118 SER A CA 1
ATOM 936 C C . SER A 1 118 ? -1.437 19.998 16.250 1.00 43.50 118 SER A C 1
ATOM 938 O O . SER A 1 118 ? -1.046 19.851 17.397 1.00 43.50 118 SER A O 1
ATOM 940 N N . ALA A 1 119 ? -2.416 19.235 15.745 1.00 38.34 119 ALA A N 1
ATOM 941 C CA . ALA A 1 119 ? -3.272 18.397 16.606 1.00 38.34 119 ALA A CA 1
ATOM 942 C C . ALA A 1 119 ? -3.018 16.871 16.568 1.00 38.34 119 ALA A C 1
ATOM 944 O O . ALA A 1 119 ? -3.695 16.142 17.279 1.00 38.34 119 ALA A O 1
ATOM 945 N N . TYR A 1 120 ? -2.074 16.358 15.765 1.00 45.59 120 TYR A N 1
ATOM 946 C CA . TYR A 1 120 ? -1.909 14.898 15.578 1.00 45.59 120 TYR A CA 1
ATOM 947 C C . TYR A 1 120 ? -0.592 14.302 16.110 1.00 45.59 120 TYR A C 1
ATOM 949 O O . TYR A 1 120 ? -0.364 13.103 15.971 1.00 45.59 120 TYR A O 1
ATOM 957 N N . THR A 1 121 ? 0.269 15.101 16.750 1.00 44.00 121 THR A N 1
ATOM 958 C CA . THR A 1 121 ? 1.572 14.629 17.274 1.00 44.00 121 THR A CA 1
ATOM 959 C C . THR A 1 121 ? 1.550 14.343 18.784 1.00 44.00 121 THR A C 1
ATOM 961 O O . THR A 1 121 ? 2.536 13.863 19.348 1.00 44.00 121 THR A O 1
ATOM 964 N N . GLU A 1 122 ? 0.432 14.593 19.466 1.00 39.84 122 GLU A N 1
ATOM 965 C CA . GLU A 1 122 ? 0.278 14.353 20.905 1.00 39.84 122 GLU A CA 1
ATOM 966 C C . GLU A 1 122 ? 0.010 12.866 21.182 1.00 39.84 122 GLU A C 1
ATOM 968 O O . GLU A 1 122 ? -1.113 12.436 21.405 1.00 39.84 122 GLU A O 1
ATOM 973 N N . GLY A 1 123 ? 1.066 12.046 21.139 1.00 43.56 123 GLY A N 1
ATOM 974 C CA . GLY A 1 123 ? 0.996 10.682 21.676 1.00 43.56 123 GLY A CA 1
ATOM 975 C C . GLY A 1 123 ? 2.144 9.741 21.313 1.00 43.56 123 GLY A C 1
ATOM 976 O O . GLY A 1 123 ? 2.485 8.871 22.109 1.00 43.56 123 GLY A O 1
ATOM 977 N N . ARG A 1 124 ? 2.808 9.912 20.161 1.00 48.28 124 ARG A N 1
ATOM 978 C CA . ARG A 1 124 ? 3.902 9.011 19.738 1.00 48.28 124 ARG A CA 1
ATOM 979 C C . ARG A 1 124 ? 5.278 9.623 19.963 1.00 48.28 124 ARG A C 1
ATOM 981 O O . ARG A 1 124 ? 5.907 10.161 19.056 1.00 48.28 124 ARG A O 1
ATOM 988 N N . ARG A 1 125 ? 5.798 9.489 21.185 1.00 44.66 125 ARG A N 1
ATOM 989 C CA . ARG A 1 125 ? 7.239 9.640 21.456 1.00 44.66 125 ARG A CA 1
ATOM 990 C C . ARG A 1 125 ? 7.988 8.396 20.954 1.00 44.66 125 ARG A C 1
ATOM 992 O O . ARG A 1 125 ? 8.374 7.552 21.753 1.00 44.66 125 ARG A O 1
ATOM 999 N N . GLN A 1 126 ? 8.203 8.269 19.642 1.00 48.78 126 GLN A N 1
ATOM 1000 C CA . GLN A 1 126 ? 9.039 7.192 19.074 1.00 48.78 126 GLN A CA 1
ATOM 1001 C C . GLN A 1 126 ? 10.013 7.651 17.981 1.00 48.78 126 GLN A C 1
ATOM 1003 O O . GLN A 1 126 ? 10.395 6.872 17.115 1.00 48.78 126 GLN A O 1
ATOM 1008 N N . THR A 1 127 ? 10.522 8.881 18.030 1.00 51.72 127 THR A N 1
ATOM 1009 C CA . THR A 1 127 ? 11.752 9.169 17.279 1.00 51.72 127 THR A CA 1
ATOM 1010 C C . THR A 1 127 ? 12.946 8.896 18.180 1.00 51.72 127 THR A C 1
ATOM 1012 O O . THR A 1 127 ? 13.247 9.667 19.088 1.00 51.72 127 THR A O 1
ATOM 1015 N N . ARG A 1 128 ? 13.629 7.773 17.930 1.00 51.56 128 ARG A N 1
ATOM 1016 C CA . ARG A 1 128 ? 14.843 7.347 18.652 1.00 51.56 128 ARG A CA 1
ATOM 1017 C C . ARG A 1 128 ? 16.027 8.310 18.432 1.00 51.56 128 ARG A C 1
ATOM 1019 O O . ARG A 1 128 ? 17.012 8.256 19.160 1.00 51.56 128 ARG A O 1
ATOM 1026 N N . ASN A 1 129 ? 15.905 9.212 17.455 1.00 61.72 129 ASN A N 1
ATOM 1027 C CA . ASN A 1 129 ? 16.889 10.217 17.080 1.00 61.72 129 ASN A CA 1
ATOM 1028 C C . ASN A 1 129 ? 16.413 11.637 17.443 1.00 61.72 129 ASN A C 1
ATOM 1030 O O . ASN A 1 129 ? 15.502 12.200 16.832 1.00 61.72 129 ASN A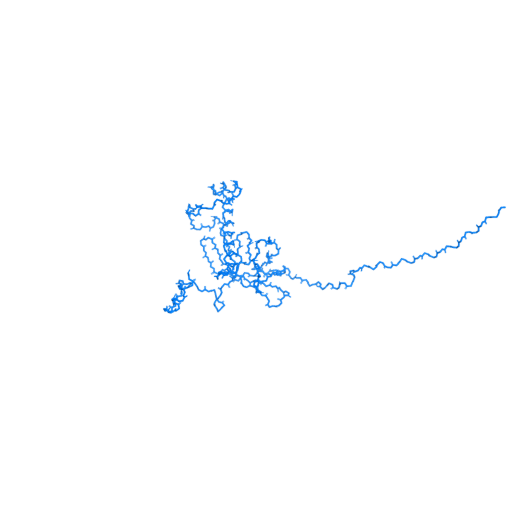 O 1
ATOM 1034 N N . THR A 1 130 ? 17.061 12.253 18.433 1.00 70.56 130 THR A N 1
ATOM 1035 C CA . THR A 1 130 ? 16.737 13.612 18.905 1.00 70.56 130 THR A CA 1
ATOM 1036 C C . THR A 1 130 ? 16.912 14.682 17.821 1.00 70.56 130 THR A C 1
ATOM 1038 O O . THR A 1 130 ? 16.264 15.729 17.886 1.00 70.56 130 THR A O 1
ATOM 1041 N N . ARG A 1 131 ? 17.744 14.429 16.799 1.00 69.56 131 ARG A N 1
ATOM 1042 C CA . ARG A 1 131 ? 17.935 15.321 15.646 1.00 69.56 131 ARG A CA 1
ATOM 1043 C C . ARG A 1 131 ? 16.690 15.382 14.767 1.00 69.56 131 ARG A C 1
ATOM 1045 O O . ARG A 1 131 ? 16.252 16.477 14.421 1.00 69.56 131 ARG A O 1
ATOM 1052 N N . ASP A 1 132 ? 16.108 14.229 14.464 1.00 67.88 132 ASP A N 1
ATOM 1053 C CA . ASP A 1 132 ? 14.910 14.114 13.630 1.00 67.88 132 ASP A CA 1
ATOM 1054 C C . ASP A 1 132 ? 13.697 14.704 14.354 1.00 67.88 132 ASP A C 1
ATOM 1056 O O . ASP A 1 132 ? 12.964 15.508 13.780 1.00 67.88 132 ASP A O 1
ATOM 1060 N N . ALA A 1 133 ? 13.565 14.430 15.657 1.00 65.81 133 ALA A N 1
ATOM 1061 C CA . ALA A 1 133 ? 12.553 15.052 16.513 1.00 65.81 133 ALA A CA 1
ATOM 1062 C C . ALA A 1 133 ? 12.635 16.590 16.490 1.00 65.81 133 ALA A C 1
ATOM 1064 O O . ALA A 1 133 ? 11.624 17.271 16.317 1.00 65.81 133 ALA A O 1
ATOM 1065 N N . ARG A 1 134 ? 13.847 17.155 16.603 1.00 71.12 134 ARG A N 1
ATOM 1066 C CA . ARG A 1 134 ? 14.069 18.610 16.523 1.00 71.12 134 ARG A CA 1
ATOM 1067 C C . ARG A 1 134 ? 13.778 19.167 15.134 1.00 71.12 134 ARG A C 1
ATOM 1069 O O . ARG A 1 134 ? 13.241 20.266 15.035 1.00 71.12 134 ARG A O 1
ATOM 1076 N N . ALA A 1 135 ? 14.144 18.452 14.074 1.00 68.06 135 ALA A N 1
ATOM 1077 C CA . ALA A 1 135 ? 13.888 18.886 12.707 1.00 68.06 135 ALA A CA 1
ATOM 1078 C C . ALA A 1 135 ? 12.387 18.907 12.387 1.00 68.06 135 ALA A C 1
ATOM 1080 O O . ALA A 1 135 ? 11.911 19.878 11.799 1.00 68.06 135 ALA A O 1
ATOM 1081 N N . MET A 1 136 ? 11.646 17.883 12.826 1.00 66.06 136 MET A N 1
ATOM 1082 C CA . MET A 1 136 ? 10.185 17.827 12.733 1.00 66.06 136 MET A CA 1
ATOM 1083 C C . MET A 1 136 ? 9.533 18.962 13.526 1.00 66.06 136 MET A C 1
ATOM 1085 O O . MET A 1 136 ? 8.727 19.701 12.969 1.00 66.06 136 MET A O 1
ATOM 1089 N N . ALA A 1 137 ? 9.943 19.172 14.784 1.00 69.81 137 ALA A N 1
ATOM 1090 C CA . ALA A 1 137 ? 9.427 20.260 15.620 1.00 69.81 137 ALA A CA 1
ATOM 1091 C C . ALA A 1 137 ? 9.699 21.654 15.023 1.00 69.81 137 ALA A C 1
ATOM 1093 O O . ALA A 1 137 ? 8.874 22.552 15.142 1.00 69.81 137 ALA A O 1
ATOM 1094 N N . LYS A 1 138 ? 10.847 21.833 14.355 1.00 73.75 138 LYS A N 1
ATOM 1095 C CA . LYS A 1 138 ? 11.218 23.077 13.659 1.00 73.75 138 LYS A CA 1
ATOM 1096 C C . LYS A 1 138 ? 10.602 23.213 12.260 1.00 73.75 138 LYS A C 1
ATOM 1098 O O . LYS A 1 138 ? 10.826 24.230 11.613 1.00 73.75 138 LYS A O 1
ATOM 1103 N N . GLY A 1 139 ? 9.887 22.201 11.763 1.00 67.00 139 GLY A N 1
ATOM 1104 C CA . GLY A 1 139 ? 9.254 22.226 10.444 1.00 67.00 139 GLY A CA 1
ATOM 1105 C C . GLY A 1 139 ? 10.224 22.405 9.269 1.00 67.00 139 GLY A C 1
ATOM 1106 O O . GLY A 1 139 ? 9.824 22.939 8.233 1.00 67.00 139 GLY A O 1
ATOM 1107 N N . THR A 1 140 ? 11.493 21.997 9.403 1.00 73.56 140 THR A N 1
ATOM 1108 C CA . THR A 1 140 ? 12.489 22.124 8.319 1.00 73.56 140 THR A CA 1
ATOM 1109 C C . THR A 1 140 ? 12.121 21.228 7.132 1.00 73.56 140 THR A C 1
ATOM 1111 O O . THR A 1 140 ? 11.383 20.265 7.307 1.00 73.56 140 THR A O 1
ATOM 1114 N N . ALA A 1 141 ? 12.642 21.486 5.925 1.00 70.12 141 ALA A N 1
ATOM 1115 C CA . ALA A 1 141 ? 12.388 20.622 4.759 1.00 70.12 141 ALA A CA 1
ATOM 1116 C C . ALA A 1 141 ? 12.711 19.141 5.046 1.00 70.12 141 ALA A C 1
ATOM 1118 O O . ALA A 1 141 ? 11.893 18.259 4.792 1.00 70.12 141 ALA A O 1
ATOM 1119 N N . TYR A 1 142 ? 13.845 18.891 5.709 1.00 69.38 142 TYR A N 1
ATOM 1120 C CA . TYR A 1 142 ? 14.217 17.566 6.208 1.00 69.38 142 TYR A CA 1
ATOM 1121 C C . TYR A 1 142 ? 13.206 17.014 7.230 1.00 69.38 142 TYR A C 1
ATOM 1123 O O . TYR A 1 142 ? 12.732 15.894 7.078 1.00 69.38 142 TYR A O 1
ATOM 1131 N N . GLY A 1 143 ? 12.801 17.800 8.234 1.00 68.44 143 GLY A N 1
ATOM 1132 C CA . GLY A 1 143 ? 11.785 17.375 9.206 1.00 68.44 143 GLY A CA 1
ATOM 1133 C C . GLY A 1 143 ? 10.429 17.058 8.565 1.00 68.44 143 GLY A C 1
ATOM 1134 O O . GLY A 1 143 ? 9.737 16.128 8.975 1.00 68.44 143 GLY A O 1
ATOM 1135 N N . ARG A 1 144 ? 10.058 17.794 7.517 1.00 69.50 144 ARG A N 1
ATOM 1136 C CA . ARG A 1 144 ? 8.837 17.568 6.738 1.00 69.50 144 ARG A CA 1
ATOM 1137 C C . ARG A 1 144 ? 8.897 16.263 5.941 1.00 69.50 144 ARG A C 1
ATOM 1139 O O . ARG A 1 144 ? 7.909 15.531 5.939 1.00 69.50 144 ARG A O 1
ATOM 1146 N N . ALA A 1 145 ? 10.038 15.949 5.326 1.00 69.12 145 ALA A N 1
ATOM 1147 C CA . ALA A 1 145 ? 10.266 14.672 4.648 1.00 69.12 145 ALA A CA 1
ATOM 1148 C C . ALA A 1 145 ? 10.209 13.490 5.633 1.00 69.12 145 ALA A C 1
ATOM 1150 O O . ALA A 1 145 ? 9.481 12.527 5.398 1.00 69.12 145 ALA A O 1
ATOM 1151 N N . VAL A 1 146 ? 10.875 13.616 6.788 1.00 72.69 146 VAL A N 1
ATOM 1152 C CA . VAL A 1 146 ? 10.825 12.619 7.873 1.00 72.69 146 VAL A CA 1
ATOM 1153 C C . VAL A 1 146 ? 9.391 12.407 8.368 1.00 72.69 146 VAL A C 1
ATOM 1155 O O . VAL A 1 146 ? 8.970 11.273 8.576 1.00 72.69 146 VAL A O 1
ATOM 1158 N N . SER A 1 147 ? 8.608 13.482 8.505 1.00 72.50 147 SER A N 1
ATOM 1159 C CA . SER A 1 147 ? 7.205 13.381 8.920 1.00 72.50 147 SER A CA 1
ATOM 1160 C C . SER A 1 147 ? 6.363 12.608 7.904 1.00 72.50 147 SER A C 1
ATOM 1162 O O . SER A 1 147 ? 5.573 11.759 8.301 1.00 72.50 147 SER A O 1
ATOM 1164 N N . ALA A 1 148 ? 6.518 12.875 6.602 1.00 72.25 148 ALA A N 1
ATOM 1165 C CA . ALA A 1 148 ? 5.777 12.164 5.557 1.00 72.25 148 ALA A CA 1
ATOM 1166 C C . ALA A 1 148 ? 6.114 10.663 5.538 1.00 72.25 148 ALA A C 1
ATOM 1168 O O . ALA A 1 148 ? 5.200 9.841 5.499 1.00 72.25 148 ALA A O 1
ATOM 1169 N N . ALA A 1 149 ? 7.397 10.311 5.663 1.00 80.12 149 ALA A N 1
ATOM 1170 C CA . ALA A 1 149 ? 7.837 8.918 5.751 1.00 80.12 149 ALA A CA 1
ATOM 1171 C C . ALA A 1 149 ? 7.285 8.222 7.002 1.00 80.12 149 ALA A C 1
ATOM 1173 O O . ALA A 1 149 ? 6.876 7.065 6.948 1.00 80.12 149 ALA A O 1
ATOM 1174 N N . HIS A 1 150 ? 7.188 8.947 8.119 1.00 83.75 150 HIS A N 1
ATOM 1175 C CA . HIS A 1 150 ? 6.583 8.418 9.335 1.00 83.75 150 HIS A CA 1
ATOM 1176 C C . HIS A 1 150 ? 5.095 8.076 9.152 1.00 83.75 150 HIS A C 1
ATOM 1178 O O . HIS A 1 150 ? 4.655 7.055 9.674 1.00 83.75 150 HIS A O 1
ATOM 1184 N N . TRP A 1 151 ? 4.332 8.866 8.385 1.00 86.94 151 TRP A N 1
ATOM 1185 C CA . TRP A 1 151 ? 2.931 8.550 8.070 1.00 86.94 151 TRP A CA 1
ATOM 1186 C C . TRP A 1 151 ? 2.799 7.286 7.218 1.00 86.94 151 TRP A C 1
ATOM 1188 O O . TRP A 1 151 ? 2.012 6.409 7.572 1.00 86.94 151 TRP A O 1
ATOM 1198 N N . ALA A 1 152 ? 3.601 7.162 6.156 1.00 91.31 152 ALA A N 1
ATOM 1199 C CA . ALA A 1 152 ? 3.612 5.966 5.315 1.00 91.31 152 ALA A CA 1
ATOM 1200 C C . ALA A 1 152 ? 3.941 4.711 6.134 1.00 91.31 152 ALA A C 1
ATOM 1202 O O . ALA A 1 152 ? 3.212 3.720 6.100 1.00 91.31 152 ALA A O 1
ATOM 1203 N N . PHE A 1 153 ? 4.990 4.784 6.957 1.00 91.62 153 PHE A N 1
ATOM 1204 C CA . PHE A 1 153 ? 5.413 3.660 7.787 1.00 91.62 153 PHE A CA 1
ATOM 1205 C C . PHE A 1 153 ? 4.417 3.338 8.911 1.00 91.62 153 PHE A C 1
ATOM 1207 O O . PHE A 1 153 ? 4.256 2.181 9.298 1.00 91.62 153 PHE A O 1
ATOM 1214 N N . ALA A 1 154 ? 3.718 4.338 9.453 1.00 92.75 154 ALA A N 1
ATOM 1215 C CA . ALA A 1 154 ? 2.660 4.108 10.431 1.00 92.75 154 ALA A CA 1
ATOM 1216 C C . ALA A 1 154 ? 1.490 3.319 9.823 1.00 92.75 154 ALA A C 1
ATOM 1218 O O . ALA A 1 154 ? 1.006 2.385 10.463 1.00 92.75 154 ALA A O 1
ATOM 1219 N N . GLU A 1 155 ? 1.072 3.656 8.601 1.00 95.75 155 GLU A N 1
ATOM 1220 C CA . GLU A 1 155 ? 0.011 2.933 7.892 1.00 95.75 155 GLU A CA 1
ATOM 1221 C C . GLU A 1 155 ? 0.448 1.521 7.493 1.00 95.75 155 GLU A C 1
ATOM 1223 O O . GLU A 1 155 ? -0.287 0.570 7.742 1.00 95.75 155 GLU A O 1
ATOM 1228 N N . TRP A 1 156 ? 1.679 1.364 6.997 1.00 97.25 156 TRP A N 1
ATOM 1229 C CA . TRP A 1 156 ? 2.298 0.057 6.759 1.00 97.25 156 TRP A CA 1
ATOM 1230 C C . TRP A 1 156 ? 2.216 -0.861 7.983 1.00 97.25 156 TRP A C 1
ATOM 1232 O O . TRP A 1 156 ? 1.744 -1.996 7.890 1.00 97.25 156 TRP A O 1
ATOM 1242 N N . ASN A 1 157 ? 2.640 -0.363 9.149 1.00 97.25 157 ASN A N 1
ATOM 1243 C CA . ASN A 1 157 ? 2.614 -1.143 10.384 1.00 97.25 157 ASN A CA 1
ATOM 1244 C C . ASN A 1 157 ? 1.185 -1.483 10.813 1.00 97.25 157 ASN A C 1
ATOM 1246 O O . ASN A 1 157 ? 0.941 -2.595 11.283 1.00 97.25 157 ASN A O 1
ATOM 1250 N N . ALA A 1 158 ? 0.248 -0.543 10.658 1.00 97.75 158 ALA A N 1
ATOM 1251 C CA . ALA A 1 158 ? -1.153 -0.767 10.986 1.00 97.75 158 ALA A CA 1
ATOM 1252 C C . ALA A 1 158 ? -1.758 -1.866 10.103 1.00 97.75 158 ALA A C 1
ATOM 1254 O O . ALA A 1 158 ? -2.271 -2.842 10.643 1.00 97.75 158 ALA A O 1
ATOM 1255 N N . LEU A 1 159 ? -1.628 -1.765 8.775 1.00 98.06 159 LEU A N 1
ATOM 1256 C CA . LEU A 1 159 ? -2.132 -2.779 7.841 1.00 98.06 159 LEU A CA 1
ATOM 1257 C C . LEU A 1 159 ? -1.485 -4.141 8.076 1.00 98.06 159 LEU A C 1
ATOM 1259 O O . LEU A 1 159 ? -2.188 -5.140 8.155 1.00 98.06 159 LEU A O 1
ATOM 1263 N N . THR A 1 160 ? -0.162 -4.184 8.254 1.00 97.94 160 THR A N 1
ATOM 1264 C CA . THR A 1 160 ? 0.561 -5.442 8.498 1.00 97.94 160 THR A CA 1
ATOM 1265 C C . THR A 1 160 ? 0.072 -6.118 9.775 1.00 97.94 160 THR A C 1
ATOM 1267 O O . THR A 1 160 ? -0.145 -7.327 9.791 1.00 97.94 160 THR A O 1
ATOM 1270 N N . THR A 1 161 ? -0.138 -5.335 10.837 1.00 97.88 161 THR A N 1
ATOM 1271 C CA . THR A 1 161 ? -0.647 -5.849 12.112 1.00 97.88 161 THR A CA 1
ATOM 1272 C C . THR A 1 161 ? -2.082 -6.343 11.965 1.00 97.88 161 THR A C 1
ATOM 1274 O O . THR A 1 161 ? -2.368 -7.471 12.343 1.00 97.88 161 THR A O 1
ATOM 1277 N N . LEU A 1 162 ? -2.974 -5.527 11.398 1.00 98.06 162 LEU A N 1
ATOM 1278 C CA . LEU A 1 162 ? -4.392 -5.860 11.240 1.00 98.06 162 LEU A CA 1
ATOM 1279 C C . LEU A 1 162 ? -4.580 -7.101 10.362 1.00 98.06 162 LEU A C 1
ATOM 1281 O O . LEU A 1 162 ? -5.284 -8.027 10.760 1.00 98.06 162 LEU A O 1
ATOM 1285 N N . TRP A 1 163 ? -3.881 -7.166 9.228 1.00 98.12 163 TRP A N 1
ATOM 1286 C CA . TRP A 1 163 ? -3.933 -8.315 8.331 1.00 98.12 163 TRP A CA 1
ATOM 1287 C C . TRP A 1 163 ? -3.431 -9.591 9.016 1.00 98.12 163 TRP A C 1
ATOM 1289 O O . TRP A 1 163 ? -4.080 -10.630 8.950 1.00 98.12 163 TRP A O 1
ATOM 1299 N N . ALA A 1 164 ? -2.316 -9.514 9.755 1.00 96.62 164 ALA A N 1
ATOM 1300 C CA . ALA A 1 164 ? -1.783 -10.660 10.493 1.00 96.62 164 ALA A CA 1
ATOM 1301 C C . ALA A 1 164 ? -2.711 -11.143 11.625 1.00 96.62 164 ALA A C 1
ATOM 1303 O O . ALA A 1 164 ? -2.568 -12.273 12.085 1.00 96.62 164 ALA A O 1
ATOM 1304 N N . GLN A 1 165 ? -3.647 -10.304 12.080 1.00 97.25 165 GLN A N 1
ATOM 1305 C CA . GLN A 1 165 ? -4.698 -10.667 13.036 1.00 97.25 165 GLN A CA 1
ATOM 1306 C C . GLN A 1 165 ? -5.999 -11.137 12.354 1.00 97.25 165 GLN A C 1
ATOM 1308 O O . GLN A 1 165 ? -6.983 -11.388 13.042 1.00 97.25 165 GLN A O 1
ATOM 1313 N N . GLY A 1 166 ? -6.026 -11.260 11.022 1.00 95.56 166 GLY A N 1
ATOM 1314 C CA . GLY A 1 166 ? -7.200 -11.706 10.266 1.00 95.56 166 GLY A CA 1
ATOM 1315 C C . GLY A 1 166 ? -8.286 -10.642 10.088 1.00 95.56 166 GLY A C 1
ATOM 1316 O O . GLY A 1 166 ? -9.399 -10.973 9.689 1.00 95.56 166 GLY A O 1
ATOM 1317 N N . VAL A 1 167 ? -7.988 -9.370 10.373 1.00 96.50 167 VAL A N 1
ATOM 1318 C CA . VAL A 1 167 ? -8.921 -8.264 10.118 1.00 96.50 167 VAL A CA 1
ATOM 1319 C C . VAL A 1 167 ? -9.031 -8.050 8.602 1.00 96.50 167 VAL A C 1
ATOM 1321 O O . VAL A 1 167 ? -7.992 -8.048 7.934 1.00 96.50 167 VAL A O 1
ATOM 1324 N N . PRO A 1 168 ? -10.241 -7.829 8.045 1.00 94.75 168 PRO A N 1
ATOM 1325 C CA . PRO A 1 168 ? -10.442 -7.606 6.613 1.00 94.75 168 PRO A CA 1
ATOM 1326 C C . PRO A 1 168 ? -9.936 -6.217 6.196 1.00 94.75 168 PRO A C 1
ATOM 1328 O O . PRO A 1 168 ? -10.689 -5.256 6.051 1.00 94.75 168 PRO A O 1
ATOM 1331 N N . VAL A 1 169 ? -8.622 -6.111 6.029 1.00 97.62 169 VAL A N 1
ATOM 1332 C CA . VAL A 1 169 ? -7.925 -4.951 5.471 1.00 97.62 169 VAL A CA 1
ATOM 1333 C C . VAL A 1 169 ? -7.216 -5.349 4.177 1.00 97.62 169 VAL A C 1
ATOM 1335 O O . VAL A 1 169 ? -6.844 -6.517 4.043 1.00 97.62 169 VAL A O 1
ATOM 1338 N N . PRO A 1 170 ? -6.965 -4.400 3.254 1.00 97.94 170 PRO A N 1
ATOM 1339 C CA . PRO A 1 170 ? -6.157 -4.675 2.072 1.00 97.94 170 PRO A CA 1
ATOM 1340 C C . PRO A 1 170 ? -4.801 -5.256 2.470 1.00 97.94 170 PRO A C 1
ATOM 1342 O O . PRO A 1 170 ? -4.117 -4.696 3.337 1.00 97.94 170 PRO A O 1
ATOM 1345 N N . TYR A 1 171 ? -4.395 -6.356 1.837 1.00 98.44 171 TYR A N 1
ATOM 1346 C CA . TYR A 1 171 ? -3.084 -6.935 2.098 1.00 98.44 171 TYR A CA 1
ATOM 1347 C C . TYR A 1 171 ? -1.967 -5.927 1.756 1.00 98.44 171 TYR A C 1
ATOM 1349 O O . TYR A 1 171 ? -1.905 -5.436 0.621 1.00 98.44 171 TYR A O 1
ATOM 1357 N N . PRO A 1 172 ? -1.061 -5.600 2.699 1.00 98.25 172 PRO A N 1
ATOM 1358 C CA . PRO A 1 172 ? 0.042 -4.687 2.432 1.00 98.25 172 PRO A CA 1
ATOM 1359 C C . PRO A 1 172 ? 1.132 -5.426 1.649 1.00 98.25 172 PRO A C 1
ATOM 1361 O O . PRO A 1 172 ? 1.842 -6.273 2.192 1.00 98.25 172 PRO A O 1
ATOM 1364 N N . VAL A 1 173 ? 1.286 -5.105 0.364 1.00 98.44 173 VAL A N 1
ATOM 1365 C CA . VAL A 1 173 ? 2.263 -5.761 -0.514 1.00 98.44 173 VAL A CA 1
ATOM 1366 C C . VAL A 1 173 ? 3.670 -5.287 -0.182 1.00 98.44 173 VAL A C 1
ATOM 1368 O O . VAL A 1 173 ? 4.535 -6.108 0.117 1.00 98.44 173 VAL A O 1
ATOM 1371 N N . GLN A 1 174 ? 3.916 -3.978 -0.191 1.00 97.88 174 GLN A N 1
ATOM 1372 C CA . GLN A 1 174 ? 5.219 -3.423 0.172 1.00 97.88 174 GLN A CA 1
ATOM 1373 C C . GLN A 1 174 ? 5.157 -1.937 0.521 1.00 97.88 174 GLN A C 1
ATOM 1375 O O . GLN A 1 174 ? 4.236 -1.236 0.108 1.00 97.88 174 GLN A O 1
ATOM 1380 N N . ILE A 1 175 ? 6.188 -1.448 1.206 1.00 97.25 175 ILE A N 1
ATOM 1381 C CA . ILE A 1 175 ? 6.440 -0.018 1.397 1.00 97.25 175 ILE A CA 1
ATOM 1382 C C . ILE A 1 175 ? 7.822 0.367 0.861 1.00 97.25 175 ILE A C 1
ATOM 1384 O O . ILE A 1 175 ? 8.814 -0.303 1.137 1.00 97.25 175 ILE A O 1
ATOM 1388 N N . ASP A 1 176 ? 7.892 1.465 0.114 1.00 94.06 176 ASP A N 1
ATOM 1389 C CA . ASP A 1 176 ? 9.137 2.060 -0.370 1.00 94.06 176 ASP A CA 1
ATOM 1390 C C . ASP A 1 176 ? 9.095 3.584 -0.182 1.00 94.06 176 ASP A C 1
ATOM 1392 O O . ASP A 1 176 ? 8.387 4.311 -0.883 1.00 94.06 176 ASP A O 1
ATOM 1396 N N . GLY A 1 177 ? 9.798 4.081 0.837 1.00 90.19 177 GLY A N 1
ATOM 1397 C CA . GLY A 1 177 ? 9.806 5.500 1.192 1.00 90.19 177 GLY A CA 1
ATOM 1398 C C . GLY A 1 177 ? 8.410 6.062 1.500 1.00 90.19 177 GLY A C 1
ATOM 1399 O O . GLY A 1 177 ? 7.894 5.897 2.605 1.00 90.19 177 GLY A O 1
ATOM 1400 N N . LEU A 1 178 ? 7.831 6.790 0.537 1.00 92.88 178 LEU A N 1
ATOM 1401 C CA . LEU A 1 178 ? 6.505 7.425 0.623 1.00 92.88 178 LEU A CA 1
ATOM 1402 C C . LEU A 1 178 ? 5.430 6.696 -0.189 1.00 92.88 178 LEU A C 1
ATOM 1404 O O . LEU A 1 178 ? 4.332 7.229 -0.348 1.00 92.88 178 LEU A O 1
ATOM 1408 N N . GLU A 1 179 ? 5.736 5.528 -0.736 1.00 95.44 179 GLU A N 1
ATOM 1409 C CA . GLU A 1 179 ? 4.797 4.727 -1.504 1.00 95.44 179 GLU A CA 1
ATOM 1410 C C . GLU A 1 179 ? 4.467 3.441 -0.755 1.00 95.44 179 GLU A C 1
ATOM 1412 O O . GLU A 1 179 ? 5.349 2.679 -0.364 1.00 95.44 179 GLU A O 1
ATOM 1417 N N . LEU A 1 180 ? 3.176 3.210 -0.558 1.00 97.94 180 LEU A N 1
ATOM 1418 C CA . LEU A 1 180 ? 2.629 1.986 -0.003 1.00 97.94 180 LEU A CA 1
ATOM 1419 C C . LEU A 1 180 ? 1.843 1.281 -1.106 1.00 97.94 180 LEU A C 1
ATOM 1421 O O . LEU A 1 180 ? 0.844 1.817 -1.587 1.00 97.94 180 LEU A O 1
ATOM 1425 N N . LEU A 1 181 ? 2.296 0.091 -1.493 1.00 98.44 181 LEU A N 1
ATOM 1426 C CA . LEU A 1 181 ? 1.560 -0.797 -2.384 1.00 98.44 181 LEU A CA 1
ATOM 1427 C C . LEU A 1 181 ? 0.732 -1.761 -1.546 1.00 98.44 181 LEU A C 1
ATOM 1429 O O . LEU A 1 181 ? 1.257 -2.444 -0.661 1.00 98.44 181 LEU A O 1
ATOM 1433 N N . MET A 1 182 ? -0.556 -1.834 -1.846 1.00 98.56 182 MET A N 1
ATOM 1434 C CA . MET A 1 182 ? -1.500 -2.731 -1.191 1.00 98.56 182 MET A CA 1
ATOM 1435 C C . MET A 1 182 ? -2.439 -3.358 -2.216 1.00 98.56 182 MET A C 1
ATOM 1437 O O . MET A 1 182 ? -2.519 -2.901 -3.356 1.00 98.56 182 MET A O 1
ATOM 1441 N N . GLU A 1 183 ? -3.132 -4.409 -1.800 1.00 98.06 183 GLU A N 1
ATOM 1442 C CA . GLU A 1 183 ? -4.229 -5.013 -2.551 1.00 98.06 183 GLU A CA 1
ATOM 1443 C C . GLU A 1 183 ? -5.216 -3.953 -3.053 1.00 98.06 183 GLU A C 1
ATOM 1445 O O . GLU A 1 183 ? -5.648 -3.069 -2.303 1.00 98.06 183 GLU A O 1
ATOM 1450 N N . PHE A 1 184 ? -5.563 -4.031 -4.335 1.00 97.50 184 PHE A N 1
ATOM 1451 C CA . PHE A 1 184 ? -6.690 -3.284 -4.863 1.00 97.50 184 PHE A CA 1
ATOM 1452 C C . PHE A 1 184 ? -7.981 -4.030 -4.525 1.00 97.50 184 PHE A C 1
ATOM 1454 O O . PHE A 1 184 ? -8.190 -5.149 -4.975 1.00 97.50 184 PHE A O 1
ATOM 1461 N N . VAL A 1 185 ? -8.839 -3.406 -3.716 1.00 96.25 185 VAL A N 1
ATOM 1462 C CA . VAL A 1 185 ? -10.143 -3.975 -3.362 1.00 96.25 185 VAL A CA 1
ATOM 1463 C C . VAL A 1 185 ? -11.153 -3.569 -4.424 1.00 96.25 185 VAL A C 1
ATOM 1465 O O . VAL A 1 185 ? -11.527 -2.393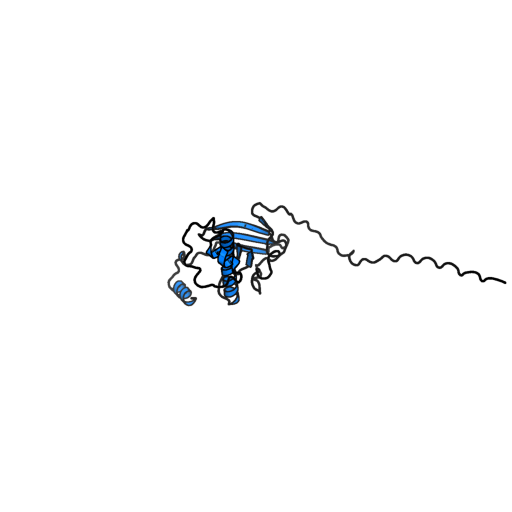 -4.517 1.00 96.25 185 VAL A O 1
ATOM 1468 N N . ASP A 1 186 ? -11.587 -4.543 -5.214 1.00 94.19 186 ASP A N 1
ATOM 1469 C CA . ASP A 1 186 ? -12.555 -4.349 -6.283 1.00 94.19 186 ASP A CA 1
ATOM 1470 C C . ASP A 1 186 ? -13.907 -5.007 -5.989 1.00 94.19 186 ASP A C 1
ATOM 1472 O O . ASP A 1 186 ? -14.052 -5.870 -5.122 1.00 94.19 186 ASP A O 1
ATOM 1476 N N . LEU A 1 187 ? -14.912 -4.516 -6.701 1.00 91.50 187 LEU A N 1
ATOM 1477 C CA . LEU A 1 187 ? -16.212 -5.131 -6.869 1.00 91.50 187 LEU A CA 1
ATOM 1478 C C . LEU A 1 187 ? -16.513 -5.095 -8.370 1.00 91.50 187 LEU A C 1
ATOM 1480 O O . LEU A 1 187 ? -16.621 -4.013 -8.953 1.00 91.50 187 LEU A O 1
ATOM 1484 N N . ASP A 1 188 ? -16.617 -6.270 -8.988 1.00 88.31 188 ASP A N 1
ATOM 1485 C CA . ASP A 1 188 ? -16.878 -6.447 -10.422 1.00 88.31 188 ASP A CA 1
ATOM 1486 C C . ASP A 1 188 ? -15.866 -5.715 -11.330 1.00 88.31 188 ASP A C 1
ATOM 1488 O O . ASP A 1 188 ? -16.224 -5.148 -12.366 1.00 88.31 188 ASP A O 1
ATOM 1492 N N . GLY A 1 189 ? -14.584 -5.701 -10.939 1.00 84.25 189 GLY A N 1
ATOM 1493 C CA . GLY A 1 189 ? -13.507 -5.077 -11.715 1.00 84.25 189 GLY A CA 1
ATOM 1494 C C . GLY A 1 189 ? -13.432 -3.550 -11.596 1.00 84.25 189 GLY A C 1
ATOM 1495 O O . GLY A 1 189 ? -12.608 -2.918 -12.259 1.00 84.25 189 GLY A O 1
ATOM 1496 N N . ALA A 1 190 ? -14.258 -2.943 -10.743 1.00 88.56 190 ALA A N 1
ATOM 1497 C CA . ALA A 1 190 ? -14.182 -1.533 -10.382 1.00 88.56 190 ALA A CA 1
ATOM 1498 C C . ALA A 1 190 ? -13.804 -1.374 -8.908 1.00 88.56 190 ALA A C 1
ATOM 1500 O O . ALA A 1 190 ? -14.079 -2.241 -8.088 1.00 88.56 190 ALA A O 1
ATOM 1501 N N . ALA A 1 191 ? -13.204 -0.242 -8.540 1.00 92.88 191 ALA A N 1
ATOM 1502 C CA . ALA A 1 191 ? -12.856 0.012 -7.144 1.00 92.88 191 ALA A CA 1
ATOM 1503 C C . ALA A 1 191 ? -14.092 -0.096 -6.244 1.00 92.88 191 ALA A C 1
ATOM 1505 O O . ALA A 1 191 ? -15.107 0.557 -6.509 1.00 92.88 191 ALA A O 1
ATOM 1506 N N . ALA A 1 192 ? -13.986 -0.884 -5.171 1.00 94.00 192 ALA A N 1
ATOM 1507 C CA . ALA A 1 192 ? -15.102 -1.105 -4.267 1.00 94.00 192 ALA A CA 1
ATOM 1508 C C . ALA A 1 192 ? -15.633 0.239 -3.721 1.00 94.00 192 ALA A C 1
ATOM 1510 O O . ALA A 1 192 ? -14.850 1.108 -3.302 1.00 94.00 192 ALA A O 1
ATOM 1511 N N . PRO A 1 193 ? -16.961 0.457 -3.729 1.00 92.25 193 PRO A N 1
ATOM 1512 C CA . PRO A 1 193 ? -17.535 1.716 -3.288 1.00 92.25 193 PRO A CA 1
ATOM 1513 C C . PRO A 1 193 ? -17.323 1.900 -1.787 1.00 92.25 193 PRO A C 1
ATOM 1515 O O . PRO A 1 193 ? -17.344 0.955 -0.998 1.00 92.25 193 PRO A O 1
ATOM 1518 N N . ARG A 1 194 ? -17.188 3.152 -1.347 1.00 91.56 194 ARG A N 1
ATOM 1519 C CA . ARG A 1 194 ? -17.196 3.431 0.091 1.00 91.56 194 ARG A CA 1
ATOM 1520 C C . ARG A 1 194 ? -18.564 3.102 0.673 1.00 91.56 194 ARG A C 1
ATOM 1522 O O . ARG A 1 194 ? -19.581 3.439 0.070 1.00 91.56 194 ARG A O 1
ATOM 1529 N N . LEU A 1 195 ? -18.587 2.664 1.931 1.00 90.56 195 LEU A N 1
ATOM 1530 C CA . LEU A 1 195 ? -19.833 2.432 2.671 1.00 90.56 195 LEU A CA 1
ATOM 1531 C C . LEU A 1 195 ? -20.794 3.643 2.632 1.00 90.56 195 LEU A C 1
ATOM 1533 O O . LEU A 1 195 ? -21.997 3.497 2.469 1.00 90.56 195 LEU A O 1
ATOM 1537 N N . ALA A 1 196 ? -20.265 4.872 2.683 1.00 91.50 196 ALA A N 1
ATOM 1538 C CA . ALA A 1 196 ? -21.073 6.097 2.598 1.00 91.50 196 ALA A CA 1
ATOM 1539 C C . ALA A 1 196 ? -21.790 6.310 1.241 1.00 91.50 196 ALA A C 1
ATOM 1541 O O . ALA A 1 196 ? -22.743 7.093 1.163 1.00 91.50 196 ALA A O 1
ATOM 1542 N N . GLN A 1 197 ? -21.311 5.669 0.172 1.00 91.31 197 GLN A N 1
ATOM 1543 C CA . GLN A 1 197 ? -21.842 5.781 -1.192 1.00 91.31 197 GLN A CA 1
ATOM 1544 C C . GLN A 1 197 ? -22.899 4.717 -1.502 1.00 91.31 197 GLN A C 1
ATOM 1546 O O . GLN A 1 197 ? -23.647 4.890 -2.459 1.00 91.31 197 GLN A O 1
ATOM 1551 N N . VAL A 1 198 ? -22.991 3.655 -0.700 1.00 91.81 198 VAL A N 1
ATOM 1552 C CA . VAL A 1 198 ? -23.995 2.603 -0.885 1.00 91.81 198 VAL A CA 1
ATOM 1553 C C . VAL A 1 198 ? -25.266 2.892 -0.084 1.00 91.81 198 VAL A C 1
ATOM 1555 O O . VAL A 1 198 ? -25.280 3.701 0.852 1.00 91.81 198 VAL A O 1
ATOM 1558 N N . ARG A 1 199 ? -26.368 2.260 -0.488 1.00 93.06 199 ARG A N 1
ATOM 1559 C CA . ARG A 1 199 ? -27.676 2.323 0.175 1.00 93.06 199 ARG A CA 1
ATOM 1560 C C . ARG A 1 199 ? -28.214 0.895 0.320 1.00 93.06 199 ARG A C 1
ATOM 1562 O O . ARG A 1 199 ? -29.037 0.494 -0.496 1.00 93.06 199 ARG A O 1
ATOM 1569 N N . PRO A 1 200 ? -27.681 0.113 1.276 1.00 93.00 200 PRO A N 1
ATOM 1570 C CA . PRO A 1 200 ? -28.158 -1.243 1.524 1.00 93.00 200 PRO A CA 1
ATOM 1571 C C . PRO A 1 200 ? -29.588 -1.227 2.081 1.00 93.00 200 PRO A C 1
ATOM 1573 O O . PRO A 1 200 ? -30.029 -0.221 2.646 1.00 93.00 200 PRO A O 1
ATOM 1576 N N . ASP A 1 201 ? -30.299 -2.343 1.939 1.00 95.69 201 ASP A N 1
ATOM 1577 C CA . ASP A 1 201 ? -31.546 -2.577 2.668 1.00 95.69 201 ASP A CA 1
ATOM 1578 C C . ASP A 1 201 ? -31.302 -2.743 4.181 1.00 95.69 201 ASP A C 1
ATOM 1580 O O . ASP A 1 201 ? -30.164 -2.790 4.659 1.00 95.69 201 ASP A O 1
ATOM 1584 N N . SER A 1 202 ? -32.391 -2.776 4.952 1.00 95.31 202 SER A N 1
ATOM 1585 C CA . SER A 1 202 ? -32.333 -2.822 6.418 1.00 95.31 202 SER A CA 1
ATOM 1586 C C . SER A 1 202 ? -31.629 -4.072 6.946 1.00 95.31 202 SER A C 1
ATOM 1588 O O . SER A 1 202 ? -30.891 -3.976 7.926 1.00 95.31 202 SER A O 1
ATOM 1590 N N . ASP A 1 203 ? -31.842 -5.224 6.311 1.00 95.81 203 ASP A N 1
ATOM 1591 C CA . ASP A 1 203 ? -31.288 -6.503 6.763 1.00 95.81 203 ASP A CA 1
ATOM 1592 C C . ASP A 1 203 ? -29.776 -6.543 6.512 1.00 95.81 203 ASP A C 1
ATOM 1594 O O . ASP A 1 203 ? -28.983 -6.869 7.397 1.00 95.81 203 ASP A O 1
ATOM 1598 N N . THR A 1 204 ? -29.356 -6.097 5.328 1.00 94.25 204 THR A N 1
ATOM 1599 C CA . THR A 1 204 ? -27.948 -5.945 4.965 1.00 94.25 204 THR A CA 1
ATOM 1600 C C . THR A 1 204 ? -27.248 -4.941 5.879 1.00 94.25 204 THR A C 1
ATOM 1602 O O . THR A 1 204 ? -26.150 -5.211 6.363 1.00 94.25 204 THR A O 1
ATOM 1605 N N . LEU A 1 205 ? -27.878 -3.801 6.181 1.00 93.44 205 LEU A N 1
ATOM 1606 C CA . LEU A 1 205 ? -27.312 -2.821 7.106 1.00 93.44 205 LEU A CA 1
ATOM 1607 C C . LEU A 1 205 ? -27.136 -3.390 8.522 1.00 93.44 205 LEU A C 1
ATOM 1609 O O . LEU A 1 205 ? -26.100 -3.139 9.137 1.00 93.44 205 LEU A O 1
ATOM 1613 N N . ALA A 1 206 ? -28.106 -4.159 9.027 1.00 93.56 206 ALA A N 1
ATOM 1614 C CA . ALA A 1 206 ? -27.994 -4.821 10.326 1.00 93.56 206 ALA A CA 1
ATOM 1615 C C . ALA A 1 206 ? -26.774 -5.757 10.361 1.00 93.56 206 ALA A C 1
ATOM 1617 O O . ALA A 1 206 ? -25.950 -5.657 11.268 1.00 93.56 206 ALA A O 1
ATOM 1618 N N . SER A 1 207 ? -26.576 -6.550 9.301 1.00 94.69 207 SER A N 1
ATOM 1619 C CA . SER A 1 207 ? -25.408 -7.433 9.182 1.00 94.69 207 SER A CA 1
ATOM 1620 C C . SER A 1 207 ? -24.063 -6.695 9.170 1.00 94.69 207 SER A C 1
ATOM 1622 O O . SER A 1 207 ? -23.053 -7.266 9.572 1.00 94.69 207 SER A O 1
ATOM 1624 N N . TYR A 1 208 ? -24.016 -5.441 8.703 1.00 92.12 208 TYR A N 1
ATOM 1625 C CA . TYR A 1 208 ? -22.788 -4.640 8.724 1.00 92.12 208 TYR A CA 1
ATOM 1626 C C . TYR A 1 208 ? -22.463 -4.149 10.132 1.00 92.12 208 TYR A C 1
ATOM 1628 O O . TYR A 1 208 ? -21.292 -4.050 10.486 1.00 92.12 208 TYR A O 1
ATOM 1636 N N . VAL A 1 209 ? -23.487 -3.835 10.928 1.00 90.56 209 VAL A N 1
ATOM 1637 C CA . VAL A 1 209 ? -23.311 -3.417 12.324 1.00 90.56 209 VAL A CA 1
ATOM 1638 C C . VAL A 1 209 ? -22.782 -4.574 13.167 1.00 90.56 209 VAL A C 1
ATOM 1640 O O . VAL A 1 209 ? -21.886 -4.353 13.972 1.00 90.56 209 VAL A O 1
ATOM 1643 N N . ASP A 1 210 ? -23.255 -5.798 12.927 1.00 93.06 210 ASP A N 1
ATOM 1644 C CA . ASP A 1 210 ? -22.793 -6.999 13.639 1.00 93.06 210 ASP A CA 1
ATOM 1645 C C . ASP A 1 210 ? -21.306 -7.336 13.388 1.00 93.06 210 ASP A C 1
ATOM 1647 O O . ASP A 1 210 ? -20.725 -8.155 14.099 1.00 93.06 210 ASP A O 1
ATOM 1651 N N . GLN A 1 211 ? -20.683 -6.720 12.376 1.00 86.56 211 GLN A N 1
ATOM 1652 C CA . GLN A 1 211 ? -19.270 -6.909 12.021 1.00 86.56 211 GLN A CA 1
ATOM 1653 C C . GLN A 1 211 ? -18.316 -5.895 12.685 1.00 86.56 211 GLN A C 1
ATOM 1655 O O . GLN A 1 211 ? -17.101 -6.035 12.519 1.00 86.56 211 GLN A O 1
ATOM 1660 N N . LEU A 1 212 ? -18.830 -4.873 13.387 1.00 81.06 212 LEU A N 1
ATOM 1661 C CA . LEU A 1 212 ? -18.050 -3.797 14.029 1.00 81.06 212 LEU A CA 1
ATOM 1662 C C . LEU A 1 212 ? -17.808 -4.052 15.522 1.00 81.06 212 LEU A C 1
ATOM 1664 O O . LEU A 1 212 ? -16.681 -3.736 15.971 1.00 81.06 212 LEU A O 1
#

pLDDT: mean 81.47, std 16.92, range [38.34, 98.56]